Protein AF-A0A5E4QH93-F1 (afdb_monomer_lite)

Foldseek 3Di:
DDDDDDDDPPPPPPPPPPCPPCPVVVVVCVVVCVVVDDLAAEAEDDDLVVQLVVLCPPPPDPDNQDSVNSVVVVVVVVVQCDPPDHPQVVCVVVVHHYHYAYQHPDPDPVSVVSVVSVDVVVDDPDPVVVVVVVVVVVVVVVVVVVVVVVVVVVVVVVVVVVVVVVVVVVVVVVVVVVVVVVVVVVVVCVVCVVVVCCCVPPPCVPPVVVVVVVVVVCVVCVPCVVVDVPDDPVVVVVVVVVVVVVVVVVVVVDDDDDPDDPDDPPDDDDDDDDDPDDDD

pLDDT: mean 75.94, std 17.88, range [36.09, 96.75]

Structure (mmCIF, N/CA/C/O backbone):
data_AF-A0A5E4QH93-F1
#
_entry.id   AF-A0A5E4QH93-F1
#
loop_
_atom_site.group_PDB
_atom_site.id
_atom_site.type_symbol
_atom_site.label_atom_id
_atom_site.label_alt_id
_atom_site.label_comp_id
_atom_site.label_asym_id
_atom_site.label_entity_id
_atom_site.label_seq_id
_atom_site.pdbx_PDB_ins_code
_atom_site.Cartn_x
_atom_site.Cartn_y
_atom_site.Cartn_z
_atom_site.occupancy
_atom_site.B_iso_or_equiv
_atom_site.auth_seq_id
_atom_site.auth_comp_id
_atom_site.auth_asym_id
_atom_site.auth_atom_id
_atom_site.pdbx_PDB_model_num
ATOM 1 N N . MET A 1 1 ? 33.103 70.571 26.984 1.00 36.84 1 MET A N 1
ATOM 2 C CA . MET A 1 1 ? 32.913 70.573 25.517 1.00 36.84 1 MET A CA 1
ATOM 3 C C . MET A 1 1 ? 33.223 69.164 25.051 1.00 36.84 1 MET A C 1
ATOM 5 O O . MET A 1 1 ? 34.246 68.665 25.479 1.00 36.84 1 MET A O 1
ATOM 9 N N . LEU A 1 2 ? 32.442 68.453 24.255 1.00 41.06 2 LEU A N 1
ATOM 10 C CA . LEU A 1 2 ? 31.148 68.666 23.611 1.00 41.06 2 LEU A CA 1
ATOM 11 C C . LEU A 1 2 ? 30.795 67.267 23.047 1.00 41.06 2 LEU A C 1
ATOM 13 O O . LEU A 1 2 ? 31.703 66.553 22.633 1.00 41.06 2 LEU A O 1
ATOM 17 N N . PHE A 1 3 ? 29.528 66.868 23.092 1.00 40.25 3 PHE A N 1
ATOM 18 C CA . PHE A 1 3 ? 29.023 65.617 22.514 1.00 40.25 3 PHE A CA 1
ATOM 19 C C . PHE A 1 3 ? 29.131 65.600 20.977 1.00 40.25 3 PHE A C 1
ATOM 21 O O . PHE A 1 3 ? 28.941 66.650 20.369 1.00 40.25 3 PHE A O 1
ATOM 28 N N . ASP A 1 4 ? 29.318 64.413 20.388 1.00 45.72 4 ASP A N 1
ATOM 29 C CA . ASP A 1 4 ? 28.838 64.008 19.047 1.00 45.72 4 ASP A CA 1
ATOM 30 C C . ASP A 1 4 ? 28.821 62.455 19.044 1.00 45.72 4 ASP A C 1
ATOM 32 O O . ASP A 1 4 ? 29.855 61.849 19.312 1.00 45.72 4 ASP A O 1
ATOM 36 N N . LYS A 1 5 ? 27.675 61.757 19.148 1.00 45.16 5 LYS A N 1
ATOM 37 C CA . LYS A 1 5 ? 26.701 61.414 18.083 1.00 45.16 5 LYS A CA 1
ATOM 38 C C . LYS A 1 5 ? 27.406 60.639 16.956 1.00 45.16 5 LYS A C 1
ATOM 40 O O . LYS A 1 5 ? 28.355 61.153 16.393 1.00 45.16 5 LYS A O 1
ATOM 45 N N . GLY A 1 6 ? 27.057 59.430 16.551 1.00 36.09 6 GLY A N 1
ATOM 46 C CA . GLY A 1 6 ? 26.007 58.458 16.829 1.00 36.09 6 GLY A CA 1
ATOM 47 C C . GLY A 1 6 ? 26.301 57.265 15.899 1.00 36.09 6 GLY A C 1
ATOM 48 O O . GLY A 1 6 ? 27.103 57.416 14.979 1.00 36.09 6 GLY A O 1
ATOM 49 N N . ASP A 1 7 ? 25.751 56.096 16.210 1.00 38.75 7 ASP A N 1
ATOM 50 C CA . ASP A 1 7 ? 25.214 55.102 15.264 1.00 38.75 7 ASP A CA 1
ATOM 51 C C . ASP A 1 7 ? 25.093 53.767 16.005 1.00 38.75 7 ASP A C 1
ATOM 53 O O . ASP A 1 7 ? 26.026 52.971 16.126 1.00 38.75 7 ASP A O 1
ATOM 57 N N . GLU A 1 8 ? 23.904 53.600 16.576 1.00 43.38 8 GLU A N 1
ATOM 58 C CA . GLU A 1 8 ? 23.351 52.347 17.065 1.00 43.38 8 GLU A CA 1
ATOM 59 C C . GLU A 1 8 ? 23.084 51.462 15.835 1.00 43.38 8 GLU A C 1
ATOM 61 O O . GLU A 1 8 ? 22.275 51.804 14.975 1.00 43.38 8 GLU A O 1
ATOM 66 N N . GLN A 1 9 ? 23.810 50.349 15.710 1.00 42.88 9 GLN A N 1
ATOM 67 C CA . GLN A 1 9 ? 23.386 49.234 14.866 1.00 42.88 9 GLN A CA 1
ATOM 68 C C . GLN A 1 9 ? 22.472 48.357 15.716 1.00 42.88 9 GLN A C 1
ATOM 70 O O . GLN A 1 9 ? 22.947 47.484 16.442 1.00 42.88 9 GLN A O 1
ATOM 75 N N . ASP A 1 10 ? 21.170 48.624 15.630 1.00 36.22 10 ASP A N 1
ATOM 76 C CA . ASP A 1 10 ? 20.141 47.655 15.985 1.00 36.22 10 ASP A CA 1
ATOM 77 C C . ASP A 1 10 ? 20.276 46.473 15.020 1.00 36.22 10 ASP A C 1
ATOM 79 O O . ASP A 1 10 ? 19.966 46.554 13.831 1.00 36.22 10 ASP A O 1
ATOM 83 N N . SER A 1 11 ? 20.835 45.374 15.521 1.00 43.22 11 SER A N 1
ATOM 84 C CA . SER A 1 11 ? 20.671 44.071 14.899 1.00 43.22 11 SER A CA 1
ATOM 85 C C . SER A 1 11 ? 19.263 43.597 15.240 1.00 43.22 11 SER A C 1
ATOM 87 O O . SER A 1 11 ? 19.050 43.036 16.317 1.00 43.22 11 SER A O 1
ATOM 89 N N . ASP A 1 12 ? 18.320 43.867 14.341 1.00 40.41 12 ASP A N 1
ATOM 90 C CA . ASP A 1 12 ? 16.997 43.253 14.336 1.00 40.41 12 ASP A CA 1
ATOM 91 C C . ASP A 1 12 ? 17.169 41.728 14.325 1.00 40.41 12 ASP A C 1
ATOM 93 O O . ASP A 1 12 ? 17.445 41.102 13.299 1.00 40.41 12 ASP A O 1
ATOM 97 N N . VAL A 1 13 ? 17.066 41.124 15.508 1.00 41.06 13 VAL A N 1
ATOM 98 C CA . VAL A 1 13 ? 16.792 39.700 15.653 1.00 41.06 13 VAL A CA 1
ATOM 99 C C . VAL A 1 13 ? 15.298 39.564 15.398 1.00 41.06 13 VAL A C 1
ATOM 101 O O . VAL A 1 13 ? 14.483 39.659 16.314 1.00 41.06 13 VAL A O 1
ATOM 104 N N . GLU A 1 14 ? 14.935 39.397 14.130 1.00 38.88 14 GLU A N 1
ATOM 105 C CA . GLU A 1 14 ? 13.654 38.804 13.770 1.00 38.88 14 GLU A CA 1
ATOM 106 C C . GLU A 1 14 ? 13.683 37.354 14.273 1.00 38.88 14 GLU A C 1
ATOM 108 O O . GLU A 1 14 ? 14.130 36.433 13.591 1.00 38.88 14 GLU A O 1
ATOM 113 N N . GLU A 1 15 ? 13.269 37.155 15.528 1.00 42.09 15 GLU A N 1
ATOM 114 C CA . GLU A 1 15 ? 12.777 35.862 15.987 1.00 42.09 15 GLU A CA 1
ATOM 115 C C . GLU A 1 15 ? 11.512 35.572 15.169 1.00 42.09 15 GLU A C 1
ATOM 117 O O . GLU A 1 15 ? 10.397 35.932 15.551 1.00 42.09 15 GLU A O 1
ATOM 122 N N . GLU A 1 16 ? 11.693 34.946 14.003 1.00 38.44 16 GLU A N 1
ATOM 123 C CA . GLU A 1 16 ? 10.656 34.140 13.370 1.00 38.44 16 GLU A CA 1
ATOM 124 C C . GLU A 1 16 ? 10.271 33.060 14.384 1.00 38.44 16 GLU A C 1
ATOM 126 O O . GLU A 1 16 ? 10.862 31.981 14.461 1.00 38.44 16 GLU A O 1
ATOM 131 N N . ASN A 1 17 ? 9.295 33.399 15.226 1.00 36.75 17 ASN A N 1
ATOM 132 C CA . ASN A 1 17 ? 8.542 32.463 16.033 1.00 36.75 17 ASN A CA 1
ATOM 133 C C . ASN A 1 17 ? 7.798 31.566 15.042 1.00 36.75 17 ASN A C 1
ATOM 135 O O . ASN A 1 17 ? 6.676 31.852 14.621 1.00 36.75 17 ASN A O 1
ATOM 139 N N . ASN A 1 18 ? 8.500 30.529 14.593 1.00 40.88 18 ASN A N 1
ATOM 140 C CA . ASN A 1 18 ? 7.992 29.460 13.763 1.00 40.88 18 ASN A CA 1
ATOM 141 C C . ASN A 1 18 ? 7.040 28.644 14.649 1.00 40.88 18 ASN A C 1
ATOM 143 O O . ASN A 1 18 ? 7.378 27.574 15.154 1.00 40.88 18 ASN A O 1
ATOM 147 N N . GLU A 1 19 ? 5.854 29.201 14.905 1.00 46.03 19 GLU A N 1
ATOM 148 C CA . GLU A 1 19 ? 4.687 28.461 15.364 1.00 46.03 19 GLU A CA 1
ATOM 149 C C . GLU A 1 19 ? 4.274 27.546 14.207 1.00 46.03 19 GLU A C 1
ATOM 151 O O . GLU A 1 19 ? 3.298 27.789 13.498 1.00 46.03 19 GLU A O 1
ATOM 156 N N . GLU A 1 20 ? 5.073 26.497 13.982 1.00 45.34 20 GLU A N 1
ATOM 157 C CA . GLU A 1 20 ? 4.634 25.296 13.292 1.00 45.34 20 GLU A CA 1
ATOM 158 C C . GLU A 1 20 ? 3.453 24.769 14.097 1.00 45.34 20 GLU A C 1
ATOM 160 O O . GLU A 1 20 ? 3.569 24.145 15.152 1.00 45.34 20 GLU A O 1
ATOM 165 N N . GLN A 1 21 ? 2.294 25.185 13.613 1.00 45.81 21 GLN A N 1
ATOM 166 C CA . GLN A 1 21 ? 0.973 24.840 14.058 1.00 45.81 21 GLN A CA 1
ATOM 167 C C . GLN A 1 21 ? 0.932 23.330 14.327 1.00 45.81 21 GLN A C 1
ATOM 169 O O . GLN A 1 21 ? 1.015 22.519 13.407 1.00 45.81 21 GLN A O 1
ATOM 174 N N . PHE A 1 22 ? 0.822 22.971 15.610 1.00 43.12 22 PHE A N 1
ATOM 175 C CA . PHE A 1 22 ? 0.657 21.621 16.172 1.00 43.12 22 PHE A CA 1
ATOM 176 C C . PHE A 1 22 ? -0.658 20.941 15.710 1.00 43.12 22 PHE A C 1
ATOM 178 O O . PHE A 1 22 ? -1.270 20.171 16.448 1.00 43.12 22 PHE A O 1
ATOM 185 N N . ASP A 1 23 ? -1.143 21.228 14.503 1.00 53.03 23 ASP A N 1
ATOM 186 C CA . ASP A 1 23 ? -2.406 20.711 13.977 1.00 53.03 23 ASP A CA 1
ATOM 187 C C . ASP A 1 23 ? -2.356 19.187 13.777 1.00 53.03 23 ASP A C 1
ATOM 189 O O . ASP A 1 23 ? -3.354 18.508 14.024 1.00 53.03 23 ASP A O 1
ATOM 193 N N . GLU A 1 24 ? -1.193 18.624 13.419 1.00 50.06 24 GLU A N 1
ATOM 194 C CA . GLU A 1 24 ? -1.023 17.166 13.279 1.00 50.06 24 GLU A CA 1
ATOM 195 C C . GLU A 1 24 ? -1.162 16.425 14.622 1.00 50.06 24 GLU A C 1
ATOM 197 O O . GLU A 1 24 ? -1.696 15.312 14.683 1.00 50.06 24 GLU A O 1
ATOM 202 N N . ASP A 1 25 ? -0.773 17.065 15.726 1.00 53.62 25 ASP A N 1
ATOM 203 C CA . ASP A 1 25 ? -0.876 16.480 17.059 1.00 53.62 25 ASP A CA 1
ATOM 204 C C . ASP A 1 25 ? -2.296 16.579 17.623 1.00 53.62 25 ASP A C 1
ATOM 206 O O . ASP A 1 25 ? -2.743 15.659 18.311 1.00 53.62 25 ASP A O 1
ATOM 210 N N . VAL A 1 26 ? -3.065 17.624 17.297 1.00 58.56 26 VAL A N 1
ATOM 211 C CA . VAL A 1 26 ? -4.464 17.751 17.752 1.00 58.56 26 VAL A CA 1
ATOM 212 C C . VAL A 1 26 ? -5.309 16.566 17.272 1.00 58.56 26 VAL A C 1
ATOM 214 O O . VAL A 1 26 ? -6.114 16.023 18.040 1.00 58.56 26 VAL A O 1
ATOM 217 N N . GLU A 1 27 ? -5.101 16.095 16.041 1.00 60.97 27 GLU A N 1
ATOM 218 C CA . GLU A 1 27 ? -5.806 14.920 15.527 1.00 60.97 27 GLU A CA 1
ATOM 219 C C . GLU A 1 27 ? -5.386 13.634 16.246 1.00 60.97 27 GLU A C 1
ATOM 221 O O . GLU A 1 27 ? -6.253 12.833 16.624 1.00 60.97 27 GLU A O 1
ATOM 226 N N . LEU A 1 28 ? -4.088 13.445 16.504 1.00 58.25 28 LEU A N 1
ATOM 227 C CA . LEU A 1 28 ? -3.574 12.279 17.226 1.00 58.25 28 LEU A CA 1
ATOM 228 C C . LEU A 1 28 ? -4.080 12.251 18.677 1.00 58.25 28 LEU A C 1
ATOM 230 O O . LEU A 1 28 ? -4.598 11.222 19.127 1.00 58.25 28 LEU A O 1
ATOM 234 N N . TYR A 1 29 ? -4.027 13.388 19.375 1.00 59.53 29 TYR A N 1
ATOM 235 C CA . TYR A 1 29 ? -4.586 13.553 20.716 1.00 59.53 29 TYR A CA 1
ATOM 236 C C . TYR A 1 29 ? -6.094 13.306 20.715 1.00 59.53 29 TYR A C 1
ATOM 238 O O . TYR A 1 29 ? -6.578 12.551 21.556 1.00 59.53 29 TYR A O 1
ATOM 246 N N . SER A 1 30 ? -6.845 13.827 19.740 1.00 66.00 30 SER A N 1
ATOM 247 C CA . SER A 1 30 ? -8.292 13.591 19.661 1.00 66.00 30 SER A CA 1
ATOM 248 C C . SER A 1 30 ? -8.635 12.109 19.450 1.00 66.00 30 SER A C 1
ATOM 250 O O . SER A 1 30 ? -9.587 11.597 20.041 1.00 66.00 30 SER A O 1
ATOM 252 N N . ASN A 1 31 ? -7.842 11.391 18.651 1.00 69.44 31 ASN A N 1
ATOM 253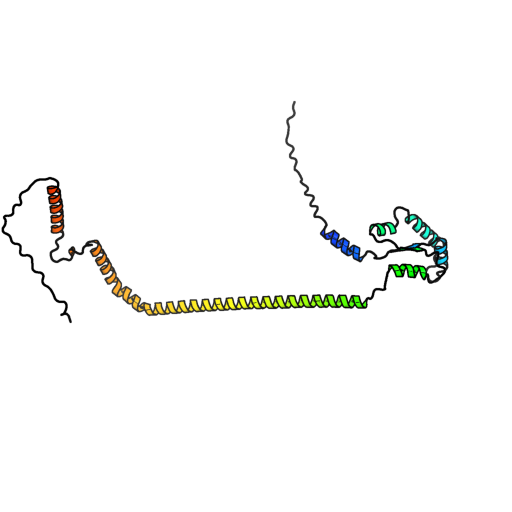 C CA . ASN A 1 31 ? -8.062 9.980 18.339 1.00 69.44 31 ASN A CA 1
ATOM 254 C C . ASN A 1 31 ? -7.669 9.056 19.498 1.00 69.44 31 ASN A C 1
ATOM 256 O O . ASN A 1 31 ? -8.312 8.024 19.709 1.00 69.44 31 ASN A O 1
ATOM 260 N N . VAL A 1 32 ? -6.634 9.415 20.258 1.00 70.62 32 VAL A N 1
ATOM 261 C CA . VAL A 1 32 ? -6.216 8.684 21.461 1.00 70.62 32 VAL A CA 1
ATOM 262 C C . VAL A 1 32 ? -7.172 8.968 22.620 1.00 70.62 32 VAL A C 1
ATOM 264 O O . VAL A 1 32 ? -7.632 8.028 23.267 1.00 70.62 32 VAL A O 1
ATOM 267 N N . LEU A 1 33 ? -7.560 10.228 22.834 1.00 70.19 33 LEU A N 1
ATOM 268 C CA . LEU A 1 33 ? -8.520 10.612 23.872 1.00 70.19 33 LEU A CA 1
ATOM 269 C C . LEU A 1 33 ? -9.885 9.956 23.641 1.00 70.19 33 LEU A C 1
ATOM 271 O O . LEU A 1 33 ? -10.434 9.388 24.578 1.00 70.19 33 LEU A O 1
ATOM 275 N N . LYS A 1 34 ? -10.381 9.890 22.397 1.00 74.19 34 LYS A N 1
ATOM 276 C CA . LYS A 1 34 ? -11.612 9.144 22.056 1.00 74.19 34 LYS A CA 1
ATOM 277 C C . LYS A 1 34 ? -11.547 7.647 22.379 1.00 74.19 34 LYS A C 1
ATOM 279 O O . LYS A 1 34 ? -12.589 7.030 22.555 1.00 74.19 34 LYS A O 1
ATOM 284 N N . LYS A 1 35 ? -10.354 7.043 22.422 1.00 78.56 35 LYS A N 1
ATOM 285 C CA . LYS A 1 35 ? -10.186 5.621 22.780 1.00 78.56 35 LYS A CA 1
ATOM 286 C C . LYS A 1 35 ? -10.123 5.385 24.288 1.00 78.56 35 LYS A C 1
ATOM 288 O O . LYS A 1 35 ? -10.383 4.267 24.720 1.00 78.56 35 LYS A O 1
ATOM 293 N N . ILE A 1 36 ? -9.717 6.392 25.061 1.00 80.56 36 ILE A N 1
ATOM 294 C CA . ILE A 1 36 ? -9.510 6.283 26.513 1.00 80.56 36 ILE A CA 1
ATOM 295 C C . ILE A 1 36 ? -10.716 6.833 27.284 1.00 80.56 36 ILE A C 1
ATOM 297 O O . ILE A 1 36 ? -11.009 6.353 28.379 1.00 80.56 36 ILE A O 1
ATOM 301 N N . LEU A 1 37 ? -11.414 7.827 26.727 1.00 84.56 37 LEU A N 1
ATOM 302 C CA . LEU A 1 37 ? -12.573 8.441 27.359 1.00 84.56 37 LEU A CA 1
ATOM 303 C C . LEU A 1 37 ? -13.719 7.432 27.511 1.00 84.56 37 LEU A C 1
ATOM 305 O O . LEU A 1 37 ? -14.023 6.692 26.573 1.00 84.56 37 LEU A O 1
ATOM 309 N N . PRO A 1 38 ? -14.365 7.392 28.687 1.00 86.12 38 PRO A N 1
ATOM 310 C CA . PRO A 1 38 ? -15.508 6.526 28.899 1.00 86.12 38 PRO A CA 1
ATOM 311 C C . PRO A 1 38 ? -16.726 7.049 28.133 1.00 86.12 38 PRO A C 1
ATOM 313 O O . PRO A 1 38 ? -17.041 8.233 28.187 1.00 86.12 38 PRO A O 1
ATOM 316 N N . ASP A 1 39 ? -17.481 6.144 27.511 1.00 83.12 39 ASP A N 1
ATOM 317 C CA . ASP A 1 39 ? -18.762 6.495 26.882 1.00 83.12 39 ASP A CA 1
ATOM 318 C C . ASP A 1 39 ? -19.839 6.864 27.920 1.00 83.12 39 ASP A C 1
ATOM 320 O O . ASP A 1 39 ? -20.796 7.581 27.624 1.00 83.12 39 ASP A O 1
ATOM 324 N N . ILE A 1 40 ? -19.735 6.315 29.138 1.00 86.25 40 ILE A N 1
ATOM 325 C CA . ILE A 1 40 ? -20.722 6.481 30.210 1.00 86.25 40 ILE A CA 1
ATOM 326 C C . ILE A 1 40 ? -20.007 6.609 31.551 1.00 86.25 40 ILE A C 1
ATOM 328 O O . ILE A 1 40 ? -19.243 5.729 31.948 1.00 86.25 40 ILE A O 1
ATOM 332 N N . VAL A 1 41 ? -20.344 7.666 32.287 1.00 89.06 41 VAL A N 1
ATOM 333 C CA . VAL A 1 41 ? -19.935 7.883 33.677 1.00 89.06 41 VAL A CA 1
ATOM 334 C C . VAL A 1 41 ? -21.153 7.689 34.575 1.00 89.06 41 VAL A C 1
ATOM 336 O O . VAL A 1 41 ? -22.238 8.185 34.273 1.00 89.06 41 VAL A O 1
ATOM 339 N N . VAL A 1 42 ? -20.998 6.944 35.670 1.00 89.56 42 VAL A N 1
ATOM 340 C CA . VAL A 1 42 ? -22.075 6.671 36.635 1.00 89.56 42 VAL A CA 1
ATOM 341 C C . VAL A 1 42 ? -21.630 7.134 38.013 1.00 89.56 42 VAL A C 1
ATOM 343 O O . VAL A 1 42 ? -20.620 6.656 38.527 1.00 89.56 42 VAL A O 1
ATOM 346 N N . SER A 1 43 ? -22.403 8.033 38.615 1.00 89.00 43 SER A N 1
ATOM 347 C CA . SER A 1 43 ? -22.212 8.499 39.987 1.00 89.00 43 SER A CA 1
ATOM 348 C C . SER A 1 43 ? -23.279 7.884 40.889 1.00 89.00 43 SER A C 1
ATOM 350 O O . SER A 1 43 ? -24.472 7.947 40.592 1.00 89.00 43 SER A O 1
ATOM 352 N N . LEU A 1 44 ? -22.856 7.244 41.977 1.00 88.56 44 LEU A N 1
ATOM 353 C CA . LEU A 1 44 ? -23.753 6.596 42.931 1.00 88.56 44 LEU A CA 1
ATOM 354 C C . LEU A 1 44 ? -23.970 7.511 44.132 1.00 88.56 44 LEU A C 1
ATOM 356 O O . LEU A 1 44 ? -23.051 7.736 44.918 1.00 88.56 44 LEU A O 1
ATOM 360 N N . GLU A 1 45 ? -25.194 8.003 44.300 1.00 87.31 45 GLU A N 1
ATOM 361 C CA . GLU A 1 45 ? -25.534 8.887 45.409 1.00 87.31 45 GLU A CA 1
ATOM 362 C C . GLU A 1 45 ? -26.022 8.076 46.615 1.00 87.31 45 GLU A C 1
ATOM 364 O O . GLU A 1 45 ? -27.005 7.328 46.548 1.00 87.31 45 GLU A O 1
ATOM 369 N N . ALA A 1 46 ? -25.324 8.222 47.740 1.00 86.50 46 ALA A N 1
ATOM 370 C CA . ALA A 1 46 ? -25.6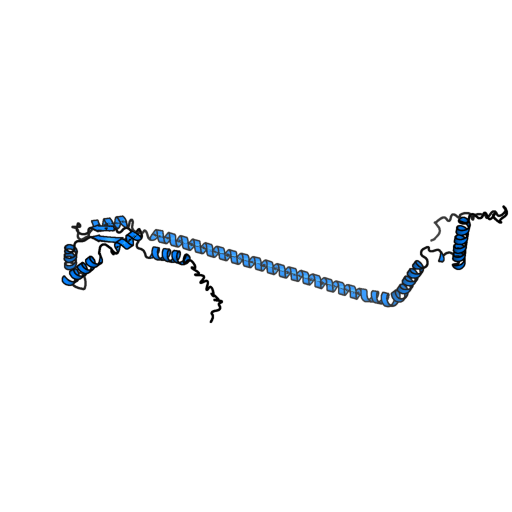44 7.558 48.995 1.00 86.50 46 ALA A CA 1
ATOM 371 C C . ALA A 1 46 ? -25.384 8.475 50.198 1.00 86.50 46 ALA A C 1
ATOM 373 O O . ALA A 1 46 ? -24.538 9.372 50.153 1.00 86.50 46 ALA A O 1
ATOM 374 N N . THR A 1 47 ? -26.113 8.223 51.288 1.00 86.62 47 THR A N 1
ATOM 375 C CA . THR A 1 47 ? -25.869 8.850 52.593 1.00 86.62 47 THR A CA 1
ATOM 376 C C . THR A 1 47 ? -24.720 8.168 53.318 1.00 86.62 47 THR A C 1
ATOM 378 O O . THR A 1 47 ? -24.550 6.956 53.202 1.00 86.62 47 THR A O 1
ATOM 381 N N . ASP A 1 48 ? -23.986 8.927 54.124 1.00 84.94 48 ASP A N 1
ATOM 382 C CA . ASP A 1 48 ? -22.812 8.424 54.843 1.00 84.94 48 ASP A CA 1
ATOM 383 C C . ASP A 1 48 ? -23.183 7.258 55.780 1.00 84.94 48 ASP A C 1
ATOM 385 O O . ASP A 1 48 ? -22.527 6.220 55.747 1.00 84.94 48 ASP A O 1
ATOM 389 N N . ASP A 1 49 ? -24.331 7.346 56.468 1.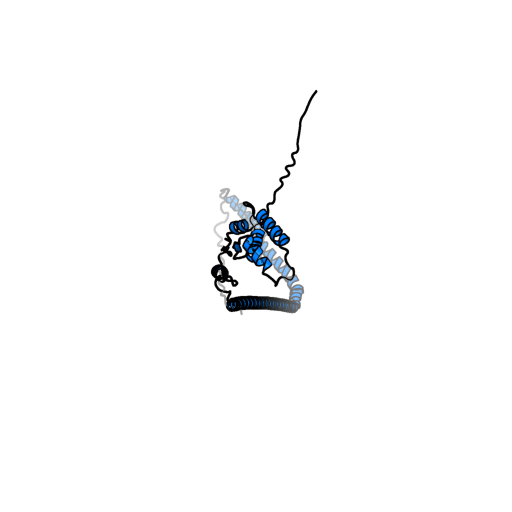00 85.06 49 ASP A N 1
ATOM 390 C CA . ASP A 1 49 ? -24.889 6.254 57.284 1.00 85.06 49 ASP A CA 1
ATOM 391 C C . ASP A 1 49 ? -25.066 4.956 56.485 1.00 85.06 49 ASP A C 1
ATOM 393 O O . ASP A 1 49 ? -24.772 3.865 56.962 1.00 85.06 49 ASP A O 1
ATOM 397 N N . PHE A 1 50 ? -25.523 5.069 55.233 1.00 84.06 50 PHE A N 1
ATOM 398 C CA . PHE A 1 50 ? -25.761 3.916 54.367 1.00 84.06 50 PHE A CA 1
ATOM 399 C C . PHE A 1 50 ? -24.444 3.261 53.942 1.00 84.06 50 PHE A C 1
ATOM 401 O O . PHE A 1 50 ? -24.357 2.034 53.855 1.00 84.06 50 PHE A O 1
ATOM 408 N N . VAL A 1 51 ? -23.415 4.070 53.682 1.00 84.69 51 VAL A N 1
ATOM 409 C CA . VAL A 1 51 ? -22.082 3.580 53.320 1.00 84.69 51 VAL A CA 1
ATOM 410 C C . VAL A 1 51 ? -21.417 2.904 54.518 1.00 84.69 51 VAL A C 1
ATOM 412 O O . VAL A 1 51 ? -20.895 1.799 54.360 1.00 84.69 51 VAL A O 1
ATOM 415 N N . CYS A 1 52 ? -21.496 3.504 55.708 1.00 83.25 52 CYS A N 1
ATOM 416 C CA . CYS A 1 52 ? -20.989 2.924 56.952 1.00 83.25 52 CYS A CA 1
ATOM 417 C C . CYS A 1 52 ? -21.686 1.599 57.289 1.00 83.25 52 CYS A C 1
ATOM 419 O O . CYS A 1 52 ? -21.013 0.580 57.456 1.00 83.25 52 CYS A O 1
ATOM 421 N N . ASP A 1 53 ? -23.021 1.566 57.282 1.00 83.31 53 ASP A N 1
ATOM 422 C CA . ASP A 1 53 ? -23.799 0.347 57.531 1.00 83.31 53 ASP A CA 1
ATOM 423 C C . ASP A 1 53 ? -23.454 -0.772 56.543 1.00 83.31 53 ASP A C 1
ATOM 425 O O . ASP A 1 53 ? -23.362 -1.945 56.919 1.00 83.31 53 ASP A O 1
ATOM 429 N N . LYS A 1 54 ? -23.272 -0.428 55.263 1.00 80.56 54 LYS A N 1
ATOM 430 C CA . LYS A 1 54 ? -22.927 -1.401 54.224 1.00 80.56 54 LYS A CA 1
ATOM 431 C C . LYS A 1 54 ? -21.498 -1.917 54.384 1.00 80.56 54 LYS A C 1
ATOM 433 O O . LYS A 1 54 ? -21.297 -3.124 54.273 1.00 80.56 54 LYS A O 1
ATOM 438 N N . ALA A 1 55 ? -20.538 -1.040 54.675 1.00 80.38 55 ALA A N 1
ATOM 439 C CA . ALA A 1 55 ? -19.142 -1.412 54.901 1.00 80.38 55 ALA A CA 1
ATOM 440 C C . ALA A 1 55 ? -18.989 -2.358 56.103 1.00 80.38 55 ALA A C 1
ATOM 442 O O . ALA A 1 55 ? -18.210 -3.304 56.041 1.00 80.38 55 ALA A O 1
ATOM 443 N N . MET A 1 56 ? -19.790 -2.159 57.155 1.00 77.56 56 MET A N 1
ATOM 444 C CA . MET A 1 56 ? -19.792 -3.016 58.347 1.00 77.56 56 MET A CA 1
ATOM 445 C C . MET A 1 56 ? -20.409 -4.397 58.125 1.00 77.56 56 MET A C 1
ATOM 447 O O . MET A 1 56 ? -20.026 -5.366 58.781 1.00 77.56 56 MET A O 1
ATOM 451 N N . ARG A 1 57 ? -21.387 -4.505 57.220 1.00 76.50 57 ARG A N 1
ATOM 452 C CA . ARG A 1 57 ? -22.077 -5.770 56.914 1.00 76.50 57 ARG A CA 1
ATOM 453 C C . ARG A 1 57 ? -21.320 -6.636 55.906 1.00 76.50 57 ARG A C 1
ATOM 455 O O . ARG A 1 57 ? -21.644 -7.817 55.769 1.00 76.50 57 ARG A O 1
ATOM 462 N N . ASP A 1 58 ? -20.351 -6.073 55.188 1.00 70.69 58 ASP A N 1
ATOM 463 C CA . ASP A 1 58 ? -19.610 -6.785 54.152 1.00 70.69 58 ASP A CA 1
ATOM 464 C C . ASP A 1 58 ? -18.474 -7.631 54.750 1.00 70.69 58 ASP A C 1
ATOM 466 O O . ASP A 1 58 ? -17.341 -7.192 54.927 1.00 70.69 58 ASP A O 1
ATOM 470 N N . GLN A 1 59 ? -18.799 -8.883 55.072 1.00 59.47 59 GLN A N 1
ATOM 471 C CA . GLN A 1 59 ? -17.869 -9.879 55.616 1.00 59.47 59 GLN A CA 1
ATOM 472 C C . GLN A 1 59 ? -16.877 -10.453 54.583 1.00 59.47 59 GLN A C 1
ATOM 474 O O . GLN A 1 59 ? -16.044 -11.279 54.950 1.00 59.47 59 GLN A O 1
ATOM 479 N N . ASN A 1 60 ? -16.974 -10.055 53.308 1.00 61.88 60 ASN A N 1
ATOM 480 C CA . ASN A 1 60 ? -16.187 -10.626 52.209 1.00 61.88 60 ASN A CA 1
ATOM 481 C C . ASN A 1 60 ? -14.903 -9.845 51.881 1.00 61.88 60 ASN A C 1
ATOM 483 O O . ASN A 1 60 ? -14.151 -10.273 51.009 1.00 61.88 60 ASN A O 1
ATOM 487 N N . ASN A 1 61 ? -14.642 -8.709 52.535 1.00 59.69 61 ASN A N 1
ATOM 488 C CA . ASN A 1 61 ? -13.387 -7.981 52.352 1.00 59.69 61 ASN A CA 1
ATOM 489 C C . ASN A 1 61 ? -12.314 -8.561 53.284 1.00 59.69 61 ASN A C 1
ATOM 491 O O . ASN A 1 61 ? -12.471 -8.543 54.503 1.00 59.69 61 ASN A O 1
ATOM 495 N N . ASP A 1 62 ? -11.200 -9.033 52.713 1.00 56.09 62 ASP A N 1
ATOM 496 C CA . ASP A 1 62 ? -10.064 -9.646 53.434 1.00 56.09 62 ASP A CA 1
ATOM 497 C C . ASP A 1 62 ? -9.441 -8.735 54.512 1.00 56.09 62 ASP A C 1
ATOM 499 O O . ASP A 1 62 ? -8.698 -9.184 55.384 1.00 56.09 62 ASP A O 1
ATOM 503 N N . SER A 1 63 ? -9.755 -7.440 54.478 1.00 61.69 63 SER A N 1
ATOM 504 C CA . SER A 1 63 ? -9.431 -6.468 55.518 1.00 61.69 63 SER A CA 1
ATOM 505 C C . SER A 1 63 ? -10.724 -6.006 56.178 1.00 61.69 63 SER A C 1
ATOM 507 O O . SER A 1 63 ? -11.512 -5.302 55.548 1.00 61.69 63 SER A O 1
ATOM 509 N N . ARG A 1 64 ? -10.943 -6.364 57.449 1.00 60.88 64 ARG A N 1
ATOM 510 C CA . ARG A 1 64 ? -11.973 -5.708 58.266 1.00 60.88 64 ARG A CA 1
ATOM 511 C C . ARG A 1 64 ? -11.681 -4.209 58.258 1.00 60.88 64 ARG A C 1
ATOM 513 O O . ARG A 1 64 ? -10.657 -3.778 58.778 1.00 60.88 64 ARG A O 1
ATOM 520 N N . LEU A 1 65 ? -12.529 -3.441 57.588 1.00 66.25 65 LEU A N 1
ATOM 521 C CA . LEU A 1 65 ? -12.432 -1.991 57.576 1.00 66.25 65 LEU A CA 1
ATOM 522 C C . LEU A 1 65 ? -12.960 -1.488 58.919 1.00 66.25 65 LEU A C 1
ATOM 524 O O . LEU A 1 65 ? -14.142 -1.650 59.210 1.00 66.25 65 LEU A O 1
ATOM 528 N N . ASP A 1 66 ? -12.086 -0.899 59.731 1.00 77.00 66 ASP A N 1
ATOM 529 C CA . ASP A 1 66 ? -12.506 -0.233 60.962 1.00 77.00 66 ASP A CA 1
ATOM 530 C C . ASP A 1 66 ? -13.376 0.991 60.640 1.00 77.00 66 ASP A C 1
ATOM 532 O O . ASP A 1 66 ? -13.161 1.693 59.644 1.00 77.00 66 ASP A O 1
ATOM 536 N N . GLU A 1 67 ? -14.347 1.271 61.510 1.00 78.25 67 GLU A N 1
ATOM 537 C CA . GLU A 1 67 ? -15.320 2.364 61.352 1.00 78.25 67 GLU A CA 1
ATOM 538 C C . GLU A 1 67 ? -14.641 3.717 61.164 1.00 78.25 67 GLU A C 1
ATOM 540 O O . GLU A 1 67 ? -14.996 4.496 60.280 1.00 78.25 67 GLU A O 1
ATOM 545 N N . GLU A 1 68 ? -13.594 3.950 61.952 1.00 82.06 68 GLU A N 1
ATOM 546 C CA . GLU A 1 68 ? -12.792 5.167 61.924 1.00 82.06 68 GLU A CA 1
ATOM 547 C C . GLU A 1 68 ? -12.131 5.384 60.554 1.00 82.06 68 GLU A C 1
ATOM 549 O O . GLU A 1 68 ? -12.059 6.511 60.061 1.00 82.06 68 GLU A O 1
ATOM 554 N N . VAL A 1 69 ? -11.713 4.304 59.886 1.00 84.44 69 VAL A N 1
ATOM 555 C CA . VAL A 1 69 ? -11.083 4.369 58.560 1.00 84.44 69 VAL A CA 1
ATOM 556 C C . VAL A 1 69 ? -12.113 4.702 57.480 1.00 84.44 69 VAL A C 1
ATOM 558 O O . VAL A 1 69 ? -11.818 5.487 56.575 1.00 84.44 69 VAL A O 1
ATOM 561 N N . VAL A 1 70 ? -13.319 4.133 57.565 1.00 84.88 70 VAL A N 1
ATOM 562 C CA . VAL A 1 70 ? -14.413 4.418 56.620 1.00 84.88 70 VAL A CA 1
ATOM 563 C C . VAL A 1 70 ? -14.871 5.870 56.752 1.00 84.88 70 VAL A C 1
ATOM 565 O O . VAL A 1 70 ? -14.951 6.578 55.747 1.00 84.88 70 VAL A O 1
ATOM 568 N N . LEU A 1 71 ? -15.082 6.343 57.982 1.00 85.38 71 LEU A N 1
ATOM 569 C CA . LEU A 1 71 ? -15.481 7.724 58.265 1.00 85.38 71 LEU A CA 1
ATOM 570 C C . LEU A 1 71 ? -14.415 8.734 57.828 1.00 85.38 71 LEU A C 1
ATOM 572 O O . LEU A 1 71 ? -14.744 9.754 57.222 1.00 85.38 71 LEU A O 1
ATOM 576 N N . LYS A 1 72 ? -13.132 8.435 58.068 1.00 87.69 72 LYS A N 1
ATOM 577 C CA . LYS A 1 72 ? -12.027 9.285 57.612 1.00 87.69 72 LYS A CA 1
ATOM 578 C C . LYS A 1 72 ? -12.024 9.439 56.088 1.00 87.69 72 LYS A C 1
ATOM 580 O O . LYS A 1 72 ? -11.951 10.563 55.598 1.00 87.69 72 LYS A O 1
ATOM 585 N N . ARG A 1 73 ? -12.158 8.336 55.343 1.00 86.31 73 ARG A N 1
ATOM 586 C CA . ARG A 1 73 ? -12.201 8.360 53.868 1.00 86.31 73 ARG A CA 1
ATOM 587 C C . ARG A 1 73 ? -13.435 9.069 53.322 1.00 86.31 73 ARG A C 1
ATOM 589 O O . ARG A 1 73 ? -13.331 9.771 52.321 1.00 86.31 73 ARG A O 1
ATOM 596 N N . LEU A 1 74 ? -14.591 8.908 53.967 1.00 86.69 74 LEU A N 1
ATOM 597 C CA . LEU A 1 74 ? -15.802 9.646 53.602 1.00 86.69 74 LEU A CA 1
ATOM 598 C C . LEU A 1 74 ? -15.599 11.151 53.773 1.00 86.69 74 LEU A C 1
ATOM 600 O O . LEU A 1 74 ? -15.930 11.919 52.873 1.00 86.69 74 LEU A O 1
ATOM 604 N N . ASN A 1 75 ? -14.993 11.573 54.882 1.00 86.25 75 ASN A N 1
ATOM 605 C CA . ASN A 1 75 ? -14.700 12.982 55.114 1.00 86.25 75 ASN A CA 1
ATOM 606 C C . ASN A 1 75 ? -13.698 13.543 54.089 1.00 86.25 75 ASN A C 1
ATOM 608 O O . ASN A 1 75 ? -13.908 14.630 53.556 1.00 86.25 75 ASN A O 1
ATOM 612 N N . GLU A 1 76 ? -12.644 12.790 53.762 1.00 87.06 76 GLU A N 1
ATOM 613 C CA . GLU A 1 76 ? -11.699 13.141 52.690 1.00 87.06 76 GLU A CA 1
ATOM 614 C C . GLU A 1 76 ? -12.412 13.278 51.335 1.00 87.06 76 GLU A C 1
ATOM 616 O O . GLU A 1 76 ? -12.208 14.267 50.632 1.00 87.06 76 GLU A O 1
ATOM 621 N N . PHE A 1 77 ? -13.307 12.344 50.995 1.00 85.50 77 PHE A N 1
ATOM 622 C CA . PHE A 1 77 ? -14.105 12.403 49.770 1.00 85.50 77 PHE A CA 1
ATOM 623 C C . PHE A 1 77 ? -14.990 13.657 49.720 1.00 85.50 77 PHE A C 1
ATOM 625 O O . PHE A 1 77 ? -14.938 14.389 48.739 1.00 85.50 77 PHE A O 1
ATOM 632 N N . ARG A 1 78 ? -15.740 13.961 50.788 1.00 83.94 78 ARG A N 1
ATOM 633 C CA . ARG A 1 78 ? -16.617 15.150 50.853 1.00 83.94 78 ARG A CA 1
ATOM 634 C C . ARG A 1 78 ? -15.847 16.470 50.851 1.00 83.94 78 ARG A C 1
ATOM 636 O O . ARG A 1 78 ? -16.350 17.464 50.341 1.00 83.94 78 ARG A O 1
ATOM 643 N N . THR A 1 79 ? -14.648 16.483 51.430 1.00 83.31 79 THR A N 1
ATOM 644 C CA . THR A 1 79 ? -13.778 17.669 51.440 1.00 83.31 79 THR A CA 1
ATOM 645 C C . THR A 1 79 ? -13.210 17.941 50.048 1.00 83.31 79 THR A C 1
ATOM 647 O O . THR A 1 79 ? -13.095 19.099 49.650 1.00 83.31 79 THR A O 1
ATOM 650 N N . ASN A 1 80 ? -12.884 16.879 49.305 1.00 76.44 80 ASN A N 1
ATOM 651 C CA . ASN A 1 80 ? -12.331 16.975 47.957 1.00 76.44 80 ASN A CA 1
ATOM 652 C C . ASN A 1 80 ? -13.408 17.201 46.884 1.00 76.44 80 ASN A C 1
ATOM 654 O O . ASN A 1 80 ? -13.124 17.851 45.887 1.00 76.44 80 ASN A O 1
ATOM 658 N N . ASP A 1 81 ? -14.640 16.734 47.098 1.00 71.75 81 ASP A N 1
ATOM 659 C CA . ASP A 1 81 ? -15.802 16.942 46.213 1.00 71.75 81 ASP A CA 1
ATOM 660 C C . ASP A 1 81 ? -16.446 18.337 46.400 1.00 71.75 81 ASP A C 1
ATOM 662 O O . ASP A 1 81 ? -17.665 18.515 46.370 1.00 71.75 81 ASP A O 1
ATOM 666 N N . GLY A 1 82 ? -15.618 19.353 46.663 1.00 64.38 82 GLY A N 1
ATOM 667 C CA . GLY A 1 82 ? -16.053 20.739 46.818 1.00 64.38 82 GLY A CA 1
ATOM 668 C C . GLY A 1 82 ? -16.639 21.317 45.523 1.00 64.38 82 GLY A C 1
ATOM 669 O O . GLY A 1 82 ? -16.331 20.862 44.425 1.00 64.38 82 GLY A O 1
ATOM 670 N N . ARG A 1 83 ? -17.457 22.372 45.664 1.00 56.88 83 ARG A N 1
ATOM 671 C CA . ARG A 1 83 ? -18.269 22.999 44.596 1.00 56.88 83 ARG A CA 1
ATOM 672 C C . ARG A 1 83 ? -17.539 23.343 43.287 1.00 56.88 83 ARG A C 1
ATOM 674 O O . ARG A 1 83 ? -18.217 23.449 42.274 1.00 56.88 83 ARG A O 1
ATOM 681 N N . ASP A 1 84 ? -16.215 23.488 43.309 1.00 59.44 84 ASP A N 1
ATOM 682 C CA . ASP A 1 84 ? -15.434 23.994 42.176 1.00 59.44 84 ASP A CA 1
ATOM 683 C C . ASP A 1 84 ? -14.501 22.943 41.531 1.00 59.44 84 ASP A C 1
ATOM 685 O O . ASP A 1 84 ? -13.960 23.199 40.460 1.00 59.44 84 ASP A O 1
ATOM 689 N N . VAL A 1 85 ? -14.299 21.760 42.138 1.00 64.50 85 VAL A N 1
ATOM 690 C CA . VAL A 1 85 ? -13.395 20.709 41.608 1.00 64.50 85 VAL A CA 1
ATOM 691 C C . VAL A 1 85 ? -13.988 19.315 41.841 1.00 64.50 85 VAL A C 1
ATOM 693 O O . VAL A 1 85 ? -13.391 18.461 42.492 1.00 64.50 85 VAL A O 1
ATOM 696 N N . SER A 1 86 ? -15.188 19.064 41.313 1.00 74.69 86 SER A N 1
ATOM 697 C CA . SER A 1 86 ? -15.708 17.694 41.253 1.00 74.69 86 SER A CA 1
ATOM 698 C C . SER A 1 86 ? -15.204 17.012 39.976 1.00 74.69 86 SER A C 1
ATOM 700 O O . SER A 1 86 ? -15.321 17.601 38.897 1.00 74.69 86 SER A O 1
ATOM 702 N N . PRO A 1 87 ? -14.706 15.761 40.035 1.00 80.00 87 PRO A N 1
ATOM 703 C CA . PRO A 1 87 ? -14.366 14.979 38.843 1.00 80.00 87 PRO A CA 1
ATOM 704 C C . PRO A 1 87 ? -15.511 14.881 37.826 1.00 80.00 87 PRO A C 1
ATOM 706 O O . PRO A 1 87 ? -15.265 14.642 36.651 1.00 80.00 87 PRO A O 1
ATOM 709 N N . LEU A 1 88 ? -16.759 15.077 38.266 1.00 82.56 88 LEU A N 1
ATOM 710 C CA . LEU A 1 88 ? -17.941 15.102 37.406 1.00 82.56 88 LEU A CA 1
ATOM 711 C C . LEU A 1 88 ? -17.966 16.316 36.467 1.00 82.56 88 LEU A C 1
ATOM 713 O O . LEU A 1 88 ? -18.336 16.160 35.308 1.00 82.56 88 LEU A O 1
ATOM 717 N N . ASN A 1 89 ? -17.495 17.480 36.929 1.00 84.25 89 ASN A N 1
ATOM 718 C CA . ASN A 1 89 ? -17.463 18.706 36.127 1.00 84.25 89 ASN A CA 1
ATOM 719 C C . ASN A 1 89 ? -16.536 18.564 34.907 1.00 84.25 89 ASN A C 1
ATOM 721 O O . ASN A 1 89 ? -16.858 19.037 33.825 1.00 84.25 89 ASN A O 1
ATOM 725 N N . PHE A 1 90 ? -15.429 17.827 35.053 1.00 85.31 90 PHE A N 1
ATOM 726 C CA . PHE A 1 90 ? -14.535 17.500 33.937 1.00 85.31 90 PHE A CA 1
ATOM 727 C C . PHE A 1 90 ? -15.241 16.695 32.835 1.00 85.31 90 PHE A C 1
ATOM 729 O O . PHE A 1 90 ? -14.983 16.899 31.654 1.00 85.31 90 PHE A O 1
ATOM 736 N N . PHE A 1 91 ? -16.134 15.772 33.201 1.00 87.12 91 PHE A N 1
ATOM 737 C CA . PHE A 1 91 ? -16.873 14.987 32.213 1.00 87.12 91 PHE A CA 1
ATOM 738 C C . PHE A 1 91 ? -17.987 15.801 31.552 1.00 87.12 91 PHE A C 1
ATOM 740 O O . PHE A 1 91 ? -18.192 15.648 30.350 1.00 87.12 91 PHE A O 1
ATOM 747 N N . ASP A 1 92 ? -18.637 16.703 32.290 1.00 84.88 92 ASP A N 1
ATOM 748 C CA . ASP A 1 92 ? -19.615 17.637 31.723 1.00 84.88 92 ASP A CA 1
ATOM 749 C C . ASP A 1 92 ? -18.971 18.596 30.703 1.00 84.88 92 ASP A C 1
ATOM 751 O O . ASP A 1 92 ? -19.538 18.812 29.634 1.00 84.88 92 ASP A O 1
ATOM 755 N N . GLU A 1 93 ? -17.757 19.099 30.965 1.00 85.56 93 GLU A N 1
ATOM 756 C CA . GLU A 1 93 ? -16.972 19.903 30.005 1.00 85.56 93 GLU A CA 1
ATOM 757 C C . GLU A 1 93 ? -16.621 19.136 28.717 1.00 85.56 93 GLU A C 1
ATOM 759 O O . GLU A 1 93 ? -16.436 19.739 27.660 1.00 85.56 93 GLU A O 1
ATOM 764 N N . LEU A 1 94 ? -16.554 17.804 28.793 1.00 83.56 94 LEU A N 1
ATOM 765 C CA . LEU A 1 94 ? -16.326 16.904 27.660 1.00 83.56 94 LEU A CA 1
ATOM 766 C C . LEU A 1 94 ? -17.630 16.401 27.011 1.00 83.56 94 LEU A C 1
ATOM 768 O O . LEU A 1 94 ? -17.591 15.440 26.240 1.00 83.56 94 LEU A O 1
ATOM 772 N N . ASP A 1 95 ? -18.779 17.005 27.334 1.00 84.69 95 ASP A N 1
ATOM 773 C CA . ASP A 1 95 ? -20.132 16.595 26.919 1.00 84.69 95 ASP A CA 1
ATOM 774 C C . ASP A 1 95 ? -20.563 15.184 27.400 1.00 84.69 95 ASP A C 1
ATOM 776 O O . ASP A 1 95 ? -21.614 14.654 27.005 1.00 84.69 95 ASP A O 1
ATOM 780 N N . ILE A 1 96 ? -19.807 14.564 28.310 1.00 86.75 96 ILE A N 1
ATOM 781 C CA . ILE A 1 96 ? -20.098 13.251 28.899 1.00 86.75 96 ILE A CA 1
ATOM 782 C C . ILE A 1 96 ? -20.889 13.449 30.195 1.00 86.75 96 ILE A C 1
ATOM 784 O O . ILE A 1 96 ? -20.342 13.486 31.289 1.00 86.75 96 ILE A O 1
ATOM 788 N N . HIS A 1 97 ? -22.212 13.506 30.068 1.00 87.06 97 HIS A N 1
ATOM 789 C CA . HIS A 1 97 ? -23.115 13.763 31.190 1.00 87.06 97 HIS A CA 1
ATOM 790 C C . HIS A 1 97 ? -23.174 12.566 32.167 1.00 87.06 97 HIS A C 1
ATOM 792 O O . HIS A 1 97 ? -23.670 11.493 31.773 1.00 87.06 97 HIS A O 1
ATOM 798 N N . PRO A 1 98 ? -22.731 12.713 33.434 1.00 87.81 98 PRO A N 1
ATOM 799 C CA . PRO A 1 98 ? -22.762 11.642 34.422 1.00 87.81 98 PRO A CA 1
ATOM 800 C C . PRO A 1 98 ? -24.187 11.211 34.784 1.00 87.81 98 PRO A C 1
ATOM 802 O O . PRO A 1 98 ? -25.077 12.026 35.027 1.00 87.81 98 PRO A O 1
ATOM 805 N N . LEU A 1 99 ? -24.412 9.901 34.882 1.00 88.62 99 LEU A N 1
ATOM 806 C CA . LEU A 1 99 ? -25.668 9.340 35.372 1.00 88.62 99 LEU A CA 1
ATOM 807 C C . LEU A 1 99 ? -25.642 9.266 36.901 1.00 88.62 99 LEU A C 1
ATOM 809 O O . LEU A 1 99 ? -24.975 8.397 37.462 1.00 88.62 99 LEU A O 1
ATOM 813 N N . ILE A 1 100 ? -26.398 10.140 37.564 1.00 88.25 100 ILE A N 1
ATOM 814 C CA . ILE A 1 100 ? -26.565 10.119 39.021 1.00 88.25 100 ILE A CA 1
ATOM 815 C C . ILE A 1 100 ? -27.646 9.099 39.383 1.00 88.25 100 ILE A C 1
ATOM 817 O O . ILE A 1 100 ? -28.798 9.218 38.960 1.00 88.25 100 ILE A O 1
ATOM 821 N N . VAL A 1 101 ? -27.274 8.079 40.154 1.00 88.62 101 VAL A N 1
ATOM 822 C CA . VAL A 1 101 ? -28.177 7.010 40.583 1.00 88.62 101 VAL A CA 1
ATOM 823 C C . VAL A 1 101 ? -28.305 7.034 42.106 1.00 88.62 101 VAL A C 1
ATOM 825 O O . VAL A 1 101 ? -27.338 6.690 42.791 1.00 88.62 101 VAL A O 1
ATOM 828 N N . PRO A 1 102 ? -29.483 7.380 42.657 1.00 85.62 102 PRO A N 1
ATOM 829 C CA . PRO A 1 102 ? -29.713 7.302 44.090 1.00 85.62 102 PRO A CA 1
ATOM 830 C C . PRO A 1 102 ? -29.741 5.838 44.524 1.00 85.62 102 PRO A C 1
ATOM 832 O O . PRO A 1 102 ? -30.501 5.011 44.012 1.00 85.62 102 PRO A O 1
ATOM 835 N N . VAL A 1 103 ? -28.873 5.499 45.471 1.00 82.25 103 VAL A N 1
ATOM 836 C CA . VAL A 1 103 ? -28.729 4.134 45.988 1.00 82.25 103 VAL A CA 1
ATOM 837 C C . VAL A 1 103 ? -29.547 3.935 47.264 1.00 82.25 103 VAL A C 1
ATOM 839 O O . VAL A 1 103 ? -29.978 2.814 47.538 1.00 82.25 103 VAL A O 1
ATOM 842 N N . LYS A 1 104 ? -29.826 5.023 47.994 1.00 73.38 104 LYS A N 1
ATOM 843 C CA . LYS A 1 104 ? -30.549 5.033 49.277 1.00 73.38 104 LYS A CA 1
ATOM 844 C C . LYS A 1 104 ? -31.962 4.447 49.195 1.00 73.38 104 LYS A C 1
ATOM 846 O O . LYS A 1 104 ? -32.410 3.810 50.142 1.00 73.38 104 LYS A O 1
ATOM 851 N N . ASP A 1 105 ? -32.639 4.632 48.065 1.00 67.31 105 ASP A N 1
ATOM 852 C CA . ASP A 1 105 ? -34.044 4.242 47.902 1.00 67.31 105 ASP A CA 1
ATOM 853 C C . ASP A 1 105 ? -34.227 2.745 47.596 1.00 67.31 105 ASP A C 1
ATOM 855 O O . ASP A 1 105 ? -35.352 2.243 47.554 1.00 67.31 105 ASP A O 1
ATOM 859 N N . ASN A 1 106 ? -33.134 2.000 47.395 1.00 62.88 106 ASN A N 1
ATOM 860 C CA . ASN A 1 106 ? -33.212 0.572 47.108 1.00 62.88 106 ASN A CA 1
ATOM 861 C C . ASN A 1 106 ? -33.327 -0.244 48.394 1.00 62.88 106 ASN A C 1
ATOM 863 O O . ASN A 1 106 ? -32.365 -0.414 49.141 1.00 62.88 106 ASN A O 1
ATOM 867 N N . THR A 1 107 ? -34.500 -0.832 48.595 1.00 61.47 107 THR A N 1
ATOM 868 C CA . THR A 1 107 ? -34.768 -1.803 49.663 1.00 61.47 107 THR A CA 1
ATOM 869 C C . THR A 1 107 ? -34.198 -3.197 49.364 1.00 61.47 107 THR A C 1
ATOM 871 O O . THR A 1 107 ? -34.001 -3.993 50.281 1.00 61.47 107 THR A O 1
ATOM 874 N N . ASP A 1 108 ? -33.896 -3.493 48.095 1.00 69.25 108 ASP A N 1
ATOM 875 C CA . ASP A 1 108 ? -33.374 -4.783 47.640 1.00 69.25 108 ASP A CA 1
ATOM 876 C C . ASP A 1 108 ? -31.840 -4.858 47.718 1.00 69.25 108 ASP A C 1
ATOM 878 O O . ASP A 1 108 ? -31.137 -4.057 47.099 1.00 69.25 108 ASP A O 1
ATOM 882 N N . TYR A 1 109 ? -31.309 -5.923 48.336 1.00 66.19 109 TYR A N 1
ATOM 883 C CA . TYR A 1 109 ? -29.864 -6.225 48.359 1.00 66.19 109 TYR A CA 1
ATOM 884 C C . TYR A 1 109 ? -29.253 -6.325 46.950 1.00 66.19 109 TYR A C 1
ATOM 886 O O . TYR A 1 109 ? -28.111 -5.938 46.724 1.00 66.19 109 TYR A O 1
ATOM 894 N N . SER A 1 110 ? -30.038 -6.799 45.976 1.00 69.44 110 SER A N 1
ATOM 895 C CA . SER A 1 110 ? -29.619 -6.909 44.573 1.00 69.44 110 SER A CA 1
ATOM 896 C C . SER A 1 110 ? -29.626 -5.586 43.793 1.00 69.44 110 SER A C 1
ATOM 898 O O . SER A 1 110 ? -29.273 -5.606 42.618 1.00 69.44 110 SER A O 1
ATOM 900 N N . MET A 1 111 ? -30.071 -4.469 44.393 1.00 78.69 111 MET A N 1
ATOM 901 C CA . MET A 1 111 ? -30.114 -3.126 43.781 1.00 78.69 111 MET A CA 1
ATOM 902 C C . MET A 1 111 ? -30.630 -3.110 42.334 1.00 78.69 111 MET A C 1
ATOM 904 O O . MET A 1 111 ? -30.087 -2.439 41.454 1.00 78.69 111 MET A O 1
ATOM 908 N N . LYS A 1 112 ? -31.693 -3.881 42.072 1.00 83.31 112 LYS A N 1
ATOM 909 C CA . LYS A 1 112 ? -32.202 -4.117 40.713 1.00 83.31 112 LYS A CA 1
ATOM 910 C C . LYS A 1 112 ? -32.629 -2.831 40.015 1.00 83.31 112 LYS A C 1
ATOM 912 O O . LYS A 1 112 ? -32.424 -2.726 38.812 1.00 83.31 112 LYS A O 1
ATOM 917 N N . ALA A 1 113 ? -33.202 -1.868 40.741 1.00 84.88 113 ALA A N 1
ATOM 918 C CA . ALA A 1 113 ? -33.663 -0.615 40.149 1.00 84.88 113 ALA A CA 1
ATOM 919 C C . ALA A 1 113 ? -32.487 0.267 39.702 1.00 84.88 113 ALA A C 1
ATOM 921 O O . ALA A 1 113 ? -32.457 0.691 38.547 1.00 84.88 113 ALA A O 1
ATOM 922 N N . SER A 1 114 ? -31.471 0.449 40.554 1.00 85.00 114 SER A N 1
ATOM 923 C CA . SER A 1 114 ? -30.224 1.124 40.165 1.00 85.00 114 SER A CA 1
ATOM 924 C C . SER A 1 114 ? -29.535 0.425 38.998 1.00 85.00 114 SER A C 1
ATOM 926 O O . SER A 1 114 ? -29.141 1.079 38.036 1.00 85.00 114 SER A O 1
ATOM 928 N N . TYR A 1 115 ? -29.449 -0.908 39.027 1.00 86.31 115 TYR A N 1
ATOM 929 C CA . TYR A 1 115 ? -28.846 -1.668 37.934 1.00 86.31 115 TYR A CA 1
ATOM 930 C C . TYR A 1 115 ? -29.624 -1.509 36.621 1.00 86.31 115 TYR A C 1
ATOM 932 O O . TYR A 1 115 ? -29.022 -1.335 35.565 1.00 86.31 115 TYR A O 1
ATOM 940 N N . ALA A 1 116 ? -30.958 -1.515 36.673 1.00 86.62 116 ALA A N 1
ATOM 941 C CA . ALA A 1 116 ? -31.802 -1.302 35.503 1.00 86.62 116 ALA A CA 1
ATOM 942 C C . ALA A 1 116 ? -31.643 0.110 34.918 1.00 86.62 116 ALA A C 1
ATOM 944 O O . ALA A 1 116 ? -31.600 0.249 33.697 1.00 86.62 116 ALA A O 1
ATOM 945 N N . ALA A 1 117 ? -31.508 1.141 35.760 1.00 86.00 117 ALA A N 1
ATOM 946 C CA . ALA A 1 117 ? -31.258 2.512 35.315 1.00 86.00 117 ALA A CA 1
ATOM 947 C C . ALA A 1 117 ? -29.923 2.630 34.559 1.00 86.00 117 ALA A C 1
ATOM 949 O O . ALA A 1 117 ? -29.874 3.193 33.463 1.00 86.00 117 ALA A O 1
ATOM 950 N N . VAL A 1 118 ? -28.860 2.022 35.095 1.00 87.56 118 VAL A N 1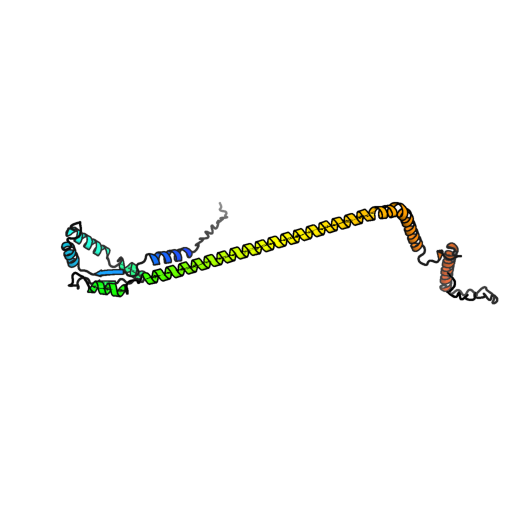
ATOM 951 C CA . VAL A 1 118 ? -27.548 1.994 34.430 1.00 87.56 118 VAL A CA 1
ATOM 952 C C . VAL A 1 118 ? -27.601 1.153 33.152 1.00 87.56 118 VAL A C 1
ATOM 954 O O . VAL A 1 118 ? -27.117 1.588 32.110 1.00 87.56 118 VAL A O 1
ATOM 957 N N . ALA A 1 119 ? -28.246 -0.016 33.181 1.00 86.62 119 ALA A N 1
ATOM 958 C CA . ALA A 1 119 ? -28.401 -0.879 32.010 1.00 86.62 119 ALA A CA 1
ATOM 959 C C . ALA A 1 119 ? -29.187 -0.200 30.876 1.00 86.62 119 ALA A C 1
ATOM 961 O O . ALA A 1 119 ? -28.852 -0.375 29.706 1.00 86.62 119 ALA A O 1
ATOM 962 N N . LEU A 1 120 ? -30.196 0.611 31.203 1.00 87.69 120 LEU A N 1
ATOM 963 C CA . LEU A 1 120 ? -30.942 1.384 30.211 1.00 87.69 120 LEU A CA 1
ATOM 964 C C . LEU A 1 120 ? -30.046 2.416 29.510 1.00 87.69 120 LEU A C 1
ATOM 966 O O . LEU A 1 120 ? -30.162 2.588 28.297 1.00 87.69 120 LEU A O 1
ATOM 970 N N . ARG A 1 121 ? -29.135 3.059 30.254 1.00 84.75 121 ARG A N 1
ATOM 971 C CA . ARG A 1 121 ? -28.166 4.026 29.712 1.00 84.75 121 ARG A CA 1
ATOM 972 C C . ARG A 1 121 ? -27.049 3.355 28.911 1.00 84.75 121 ARG A C 1
ATOM 974 O O . ARG A 1 121 ? -26.699 3.864 27.854 1.00 84.75 121 ARG A O 1
ATOM 981 N N . MET A 1 122 ? -26.547 2.205 29.370 1.00 83.44 122 MET A N 1
ATOM 982 C CA . MET A 1 122 ? -25.568 1.373 28.647 1.00 83.44 122 MET A CA 1
ATOM 983 C C . MET A 1 122 ? -26.132 0.770 27.358 1.00 83.44 122 MET A C 1
ATOM 985 O O . MET A 1 122 ? -25.388 0.435 26.439 1.00 83.44 122 MET A O 1
ATOM 989 N N . GLY A 1 123 ? -27.455 0.654 27.265 1.00 83.25 123 GLY A N 1
ATOM 990 C CA . GLY A 1 123 ? -28.121 0.109 26.099 1.00 83.25 123 GLY A CA 1
ATOM 991 C C . GLY A 1 123 ? -28.000 -1.411 26.017 1.00 83.25 123 GLY A C 1
ATOM 992 O O . GLY A 1 123 ? -27.843 -2.126 27.007 1.00 83.25 123 GLY A O 1
ATOM 993 N N . ARG A 1 124 ? -28.163 -1.949 24.805 1.00 78.12 124 ARG A N 1
ATOM 994 C CA . ARG A 1 124 ? -28.140 -3.404 24.607 1.00 78.12 124 ARG A CA 1
ATOM 995 C C . ARG A 1 124 ? -26.706 -3.915 24.757 1.00 78.12 124 ARG A C 1
ATOM 997 O O . ARG A 1 124 ? -25.818 -3.312 24.160 1.00 78.12 124 ARG A O 1
ATOM 1004 N N . PRO A 1 125 ? -26.488 -5.067 25.418 1.00 76.94 125 PRO A N 1
ATOM 1005 C CA . PRO A 1 125 ? -25.174 -5.694 25.467 1.00 76.94 125 PRO A CA 1
ATOM 1006 C C . PRO A 1 125 ? -24.570 -5.823 24.066 1.00 76.94 125 PRO A C 1
ATOM 1008 O O . PRO A 1 125 ? -25.246 -6.271 23.127 1.00 76.94 125 PRO A O 1
ATOM 1011 N N . CYS A 1 126 ? -23.308 -5.416 23.927 1.00 65.88 126 CYS A N 1
ATOM 1012 C CA . CYS A 1 126 ? -22.584 -5.468 22.664 1.00 65.88 126 CYS A CA 1
ATOM 1013 C C . CYS A 1 126 ? -22.641 -6.884 22.071 1.00 65.88 126 CYS A C 1
ATOM 1015 O O . CYS A 1 126 ? -22.261 -7.872 22.700 1.00 65.88 126 CYS A O 1
ATOM 1017 N N . ARG A 1 127 ? -23.138 -7.001 20.833 1.00 70.75 127 ARG A N 1
ATOM 1018 C CA . ARG A 1 127 ? -23.184 -8.277 20.102 1.00 70.75 127 ARG A CA 1
ATOM 1019 C C . ARG A 1 127 ? -21.830 -8.536 19.447 1.00 70.75 127 ARG A C 1
ATOM 1021 O O . ARG A 1 127 ? -21.691 -8.329 18.242 1.00 70.75 127 ARG A O 1
ATOM 1028 N N . TYR A 1 128 ? -20.860 -8.998 20.232 1.00 73.50 128 TYR A N 1
ATOM 1029 C CA . TYR A 1 128 ? -19.480 -9.223 19.783 1.00 73.50 128 TYR A CA 1
ATOM 1030 C C . TYR A 1 128 ? -19.370 -10.043 18.486 1.00 73.50 128 TYR A C 1
ATOM 1032 O O . TYR A 1 128 ? -18.579 -9.687 17.625 1.00 73.50 128 TYR A O 1
ATOM 1040 N N . GLY A 1 129 ? -20.225 -11.051 18.263 1.00 79.31 129 GLY A N 1
ATOM 1041 C CA . GLY A 1 129 ? -20.175 -11.868 17.038 1.00 79.31 129 GLY A CA 1
ATOM 1042 C C . GLY A 1 129 ? -20.291 -11.065 15.734 1.00 79.31 129 GLY A C 1
ATOM 1043 O O . GLY A 1 129 ? -19.453 -11.196 14.853 1.00 79.31 129 GLY A O 1
ATOM 1044 N N . LYS A 1 130 ? -21.256 -10.139 15.638 1.00 78.69 130 LYS A N 1
ATOM 1045 C CA . LYS A 1 130 ? -21.425 -9.308 14.428 1.00 78.69 130 LYS A CA 1
ATOM 1046 C C . LYS A 1 130 ? -20.289 -8.304 14.229 1.00 78.69 130 LYS A C 1
ATOM 1048 O O . LYS A 1 130 ? -20.092 -7.826 13.116 1.00 78.69 130 LYS A O 1
ATOM 1053 N N . LEU A 1 131 ? -19.612 -7.920 15.312 1.00 78.81 131 LEU A N 1
ATOM 1054 C CA . LEU A 1 131 ? -18.449 -7.044 15.247 1.00 78.81 131 LEU A CA 1
ATOM 1055 C C . LEU A 1 131 ? -17.249 -7.810 14.679 1.00 78.81 131 LEU A C 1
ATOM 1057 O O . LEU A 1 131 ? -16.599 -7.299 13.775 1.00 78.81 131 LEU A O 1
ATOM 1061 N N . MET A 1 132 ? -17.034 -9.052 15.124 1.00 81.62 132 MET A N 1
ATOM 1062 C CA . MET A 1 132 ? -15.984 -9.925 14.587 1.00 81.62 132 MET A CA 1
ATOM 1063 C C . MET A 1 132 ? -16.184 -10.203 13.094 1.00 81.62 132 MET A C 1
ATOM 1065 O O . MET A 1 132 ? -15.251 -10.007 12.324 1.00 81.62 132 MET A O 1
ATOM 1069 N N . ASP A 1 133 ? -17.408 -10.531 12.665 1.00 87.38 133 ASP A N 1
ATOM 1070 C CA . ASP A 1 133 ? -17.713 -10.760 11.242 1.00 87.38 133 ASP A CA 1
ATOM 1071 C C . ASP A 1 133 ? -17.395 -9.527 10.373 1.00 87.38 133 ASP A C 1
ATOM 1073 O O . ASP A 1 133 ? -16.951 -9.644 9.230 1.00 87.38 133 ASP A O 1
ATOM 1077 N N . ARG A 1 134 ? -17.630 -8.315 10.902 1.00 85.31 134 ARG A N 1
ATOM 1078 C CA . ARG A 1 134 ? -17.319 -7.057 10.204 1.00 85.31 134 ARG A CA 1
ATOM 1079 C C . ARG A 1 134 ? -15.820 -6.799 10.122 1.00 85.31 134 ARG A C 1
ATOM 1081 O O . ARG A 1 134 ? -15.366 -6.339 9.078 1.00 85.31 134 ARG A O 1
ATOM 1088 N N . ILE A 1 135 ? -15.084 -7.085 11.195 1.00 88.06 135 ILE A N 1
ATOM 1089 C CA . ILE A 1 135 ? -13.622 -6.961 11.230 1.00 88.06 135 ILE A CA 1
ATOM 1090 C C . ILE A 1 135 ? -13.007 -7.939 10.224 1.00 88.06 135 ILE A C 1
ATOM 1092 O O . ILE A 1 135 ? -12.255 -7.517 9.351 1.00 88.06 135 ILE A O 1
ATOM 1096 N N . GLU A 1 136 ? -13.419 -9.208 10.249 1.00 91.44 136 GLU A N 1
ATOM 1097 C CA . GLU A 1 136 ? -12.922 -10.224 9.315 1.00 91.44 136 GLU A CA 1
ATOM 1098 C C . GLU A 1 136 ? -13.257 -9.873 7.854 1.00 91.44 136 GLU A C 1
ATOM 1100 O O . GLU A 1 136 ? -12.424 -10.023 6.956 1.00 91.44 136 GLU A O 1
ATOM 1105 N N . ALA A 1 137 ? -14.462 -9.355 7.588 1.00 92.25 137 ALA A N 1
ATOM 1106 C CA . ALA A 1 137 ? -14.839 -8.906 6.250 1.00 92.25 137 ALA A CA 1
ATOM 1107 C C . ALA A 1 137 ? -13.988 -7.721 5.760 1.00 92.25 137 ALA A C 1
ATOM 1109 O O . ALA A 1 137 ? -13.644 -7.677 4.573 1.00 92.25 137 ALA A O 1
ATOM 1110 N N . ALA A 1 138 ? -13.647 -6.782 6.648 1.00 91.88 138 ALA A N 1
ATOM 1111 C CA . ALA A 1 138 ? -12.785 -5.647 6.334 1.00 91.88 138 ALA A CA 1
ATOM 1112 C C . ALA A 1 138 ? -11.346 -6.103 6.042 1.00 91.88 138 ALA A C 1
ATOM 1114 O O . ALA A 1 138 ? -10.831 -5.805 4.964 1.00 91.88 138 ALA A O 1
ATOM 1115 N N . GLU A 1 139 ? -10.754 -6.924 6.912 1.00 93.25 139 GLU A N 1
ATOM 1116 C CA . GLU A 1 139 ? -9.404 -7.476 6.713 1.00 93.25 139 GLU A CA 1
ATOM 1117 C C . GLU A 1 139 ? -9.307 -8.315 5.432 1.00 93.25 139 GLU A C 1
ATOM 1119 O O . GLU A 1 139 ? -8.330 -8.252 4.681 1.00 93.25 139 GLU A O 1
ATOM 1124 N N . LYS A 1 140 ? -10.344 -9.104 5.129 1.00 94.62 140 LYS A N 1
ATOM 1125 C CA . LYS A 1 140 ? -10.396 -9.900 3.897 1.00 94.62 140 LYS A CA 1
ATOM 1126 C C . LYS A 1 140 ? -10.471 -9.026 2.648 1.00 94.62 140 LYS A C 1
ATOM 1128 O O . LYS A 1 140 ? -9.962 -9.430 1.601 1.00 94.62 140 LYS A O 1
ATOM 1133 N N . LYS A 1 141 ? -11.137 -7.872 2.722 1.00 94.25 141 LYS A N 1
ATOM 1134 C CA . LYS A 1 141 ? -11.203 -6.915 1.613 1.00 94.25 141 LYS A CA 1
ATOM 1135 C C . LYS A 1 141 ? -9.843 -6.252 1.400 1.00 9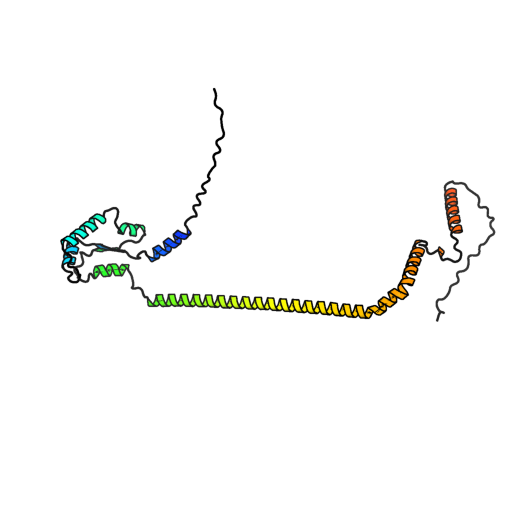4.25 141 LYS A C 1
ATOM 1137 O O . LYS A 1 141 ? -9.350 -6.280 0.277 1.00 94.25 141 LYS A O 1
ATOM 1142 N N . GLU A 1 142 ? -9.219 -5.773 2.469 1.00 93.69 142 GLU A N 1
ATOM 1143 C CA . GLU A 1 142 ? -7.892 -5.150 2.430 1.00 93.69 142 GLU A CA 1
ATOM 1144 C C . GLU A 1 142 ? -6.833 -6.104 1.862 1.00 93.69 142 GLU A C 1
ATOM 1146 O O . GLU A 1 142 ? -6.095 -5.752 0.942 1.00 93.69 142 GLU A O 1
ATOM 1151 N N . ARG A 1 143 ? -6.827 -7.367 2.307 1.00 93.94 143 ARG A N 1
ATOM 1152 C CA . ARG A 1 143 ? -5.912 -8.388 1.778 1.00 93.94 143 ARG A CA 1
ATOM 1153 C C . ARG A 1 143 ? -6.066 -8.590 0.271 1.00 93.94 143 ARG A C 1
ATOM 1155 O O . ARG A 1 143 ? -5.071 -8.682 -0.441 1.00 93.94 143 ARG A O 1
ATOM 1162 N N . LYS A 1 144 ? -7.306 -8.643 -0.223 1.00 94.81 144 LYS A N 1
ATOM 1163 C CA . LYS A 1 144 ? -7.583 -8.791 -1.661 1.00 94.81 144 LYS A CA 1
ATOM 1164 C C . LYS A 1 144 ? -7.138 -7.572 -2.460 1.00 94.81 144 LYS A C 1
ATOM 1166 O O . LYS A 1 144 ? -6.676 -7.731 -3.585 1.00 94.81 144 LYS A O 1
ATOM 1171 N N . GLU A 1 145 ? -7.301 -6.375 -1.909 1.00 94.44 145 GLU A N 1
ATOM 1172 C CA . GLU A 1 145 ? -6.848 -5.138 -2.547 1.00 94.44 145 GLU A CA 1
ATOM 1173 C C . GLU A 1 145 ? -5.321 -5.104 -2.631 1.00 94.44 145 GLU A C 1
ATOM 1175 O O . GLU A 1 145 ? -4.782 -4.856 -3.710 1.00 94.44 145 GLU A O 1
ATOM 1180 N N . LEU A 1 146 ? -4.629 -5.473 -1.552 1.00 95.00 146 LEU A N 1
ATOM 1181 C CA . LEU A 1 146 ? -3.171 -5.581 -1.527 1.00 95.00 146 LEU A CA 1
ATOM 1182 C C . LEU A 1 146 ? -2.655 -6.620 -2.537 1.00 95.00 146 LEU A C 1
ATOM 1184 O O . LEU A 1 146 ? -1.743 -6.340 -3.313 1.00 95.00 146 LEU A O 1
ATOM 1188 N N . GLU A 1 147 ? -3.256 -7.811 -2.573 1.00 94.69 147 GLU A N 1
ATOM 1189 C CA . GLU A 1 147 ? -2.915 -8.851 -3.551 1.00 94.69 147 GLU A CA 1
ATOM 1190 C C . GLU A 1 147 ? -3.168 -8.377 -4.990 1.00 94.69 147 GLU A C 1
ATOM 1192 O O . GLU A 1 147 ? -2.331 -8.586 -5.868 1.00 94.69 147 GLU A O 1
ATOM 1197 N N . ALA A 1 148 ? -4.284 -7.688 -5.242 1.00 95.62 148 ALA A N 1
ATOM 1198 C CA . ALA A 1 148 ? -4.589 -7.141 -6.560 1.00 95.62 148 ALA A CA 1
ATOM 1199 C C . ALA A 1 148 ? -3.587 -6.058 -6.988 1.00 95.62 148 ALA A C 1
ATOM 1201 O O . ALA A 1 148 ? -3.221 -6.010 -8.165 1.00 95.62 148 ALA A O 1
ATOM 1202 N N . MET A 1 149 ? -3.132 -5.213 -6.059 1.00 94.06 149 MET A N 1
ATOM 1203 C CA . MET A 1 149 ? -2.092 -4.216 -6.325 1.00 94.06 149 MET A CA 1
ATOM 1204 C C . MET A 1 149 ? -0.758 -4.882 -6.657 1.00 94.06 149 MET A C 1
ATOM 1206 O O . MET A 1 149 ? -0.195 -4.594 -7.711 1.00 94.06 149 MET A O 1
ATOM 1210 N N . ARG A 1 150 ? -0.328 -5.872 -5.868 1.00 95.12 150 ARG A N 1
ATOM 1211 C CA . ARG A 1 150 ? 0.898 -6.638 -6.151 1.00 95.12 150 ARG A CA 1
ATOM 1212 C C . ARG A 1 150 ? 0.863 -7.324 -7.514 1.00 95.12 150 ARG A C 1
ATOM 1214 O O . ARG A 1 150 ? 1.827 -7.259 -8.269 1.00 95.12 150 ARG A O 1
ATOM 1221 N N . VAL A 1 151 ? -0.263 -7.942 -7.874 1.00 96.25 151 VAL A N 1
ATOM 1222 C CA . VAL A 1 151 ? -0.418 -8.586 -9.189 1.00 96.25 151 VAL A CA 1
ATOM 1223 C C . VAL A 1 151 ? -0.357 -7.564 -10.331 1.00 96.25 151 VAL A C 1
ATOM 1225 O O . VAL A 1 151 ? 0.150 -7.887 -11.406 1.00 96.25 151 VAL A O 1
ATOM 1228 N N . LYS A 1 152 ? -0.872 -6.344 -10.140 1.00 95.81 152 LYS A N 1
ATOM 1229 C CA . LYS A 1 152 ? -0.754 -5.269 -11.140 1.00 95.81 152 LYS A CA 1
ATOM 1230 C C . LYS A 1 152 ? 0.688 -4.787 -11.279 1.00 95.81 152 LYS A C 1
ATOM 1232 O O . LYS A 1 152 ? 1.154 -4.655 -12.406 1.00 95.81 152 LYS A O 1
ATOM 1237 N N . GLU A 1 153 ? 1.388 -4.581 -10.168 1.00 95.19 153 GLU A N 1
ATOM 1238 C CA . GLU A 1 153 ? 2.798 -4.172 -10.154 1.00 95.19 153 GLU A CA 1
ATOM 1239 C C . GLU A 1 153 ? 3.691 -5.209 -10.840 1.00 95.19 153 GLU A C 1
ATOM 1241 O O . GLU A 1 153 ? 4.467 -4.864 -11.726 1.00 95.19 153 GLU A O 1
ATOM 1246 N N . GLU A 1 154 ? 3.524 -6.496 -10.520 1.00 95.06 154 GLU A N 1
ATOM 1247 C CA . GLU A 1 154 ? 4.280 -7.573 -11.168 1.00 95.06 154 GLU A CA 1
ATOM 1248 C C . GLU A 1 154 ? 4.009 -7.659 -12.676 1.00 95.06 154 GLU A C 1
ATOM 1250 O O . GLU A 1 154 ? 4.912 -7.974 -13.452 1.00 95.06 154 GLU A O 1
ATOM 1255 N N . LYS A 1 155 ? 2.771 -7.392 -13.113 1.00 95.94 155 LYS A N 1
ATOM 1256 C CA . LYS A 1 155 ? 2.434 -7.344 -14.543 1.00 95.94 155 LYS A CA 1
ATOM 1257 C C . LYS A 1 155 ? 3.086 -6.150 -15.234 1.00 95.94 155 LYS A C 1
ATOM 1259 O O . LYS A 1 155 ? 3.677 -6.346 -16.289 1.00 95.94 155 LYS A O 1
ATOM 1264 N N . ALA A 1 156 ? 3.025 -4.966 -14.627 1.00 95.88 156 ALA A N 1
ATOM 1265 C CA . ALA A 1 156 ? 3.654 -3.763 -15.164 1.00 95.88 156 ALA A CA 1
ATOM 1266 C C . ALA A 1 156 ? 5.179 -3.921 -15.266 1.00 95.88 156 ALA A C 1
ATOM 1268 O O . ALA A 1 156 ? 5.769 -3.566 -16.283 1.00 95.88 156 ALA A O 1
ATOM 1269 N N . LEU A 1 157 ? 5.812 -4.528 -14.256 1.00 96.19 157 LEU A N 1
ATOM 1270 C CA . LEU A 1 157 ? 7.249 -4.798 -14.272 1.00 96.19 157 LEU A CA 1
ATOM 1271 C C . LEU A 1 157 ? 7.631 -5.769 -15.400 1.00 96.19 157 LEU A C 1
ATOM 1273 O O . LEU A 1 157 ? 8.595 -5.527 -16.118 1.00 96.19 157 LEU A O 1
ATOM 1277 N N . LYS A 1 158 ? 6.848 -6.841 -15.590 1.00 96.00 158 LYS A N 1
ATOM 1278 C CA . LYS A 1 158 ? 7.060 -7.808 -16.681 1.00 96.00 158 LYS A CA 1
ATOM 1279 C C . LYS A 1 158 ? 6.849 -7.194 -18.062 1.00 96.00 158 LYS A C 1
ATOM 1281 O O . LYS A 1 158 ? 7.540 -7.572 -18.999 1.00 96.00 158 LYS A O 1
ATOM 1286 N N . GLU A 1 159 ? 5.883 -6.294 -18.210 1.00 96.00 159 GLU A N 1
ATOM 1287 C CA . GLU A 1 159 ? 5.635 -5.590 -19.471 1.00 96.00 159 GLU A CA 1
ATOM 1288 C C . GLU A 1 159 ? 6.777 -4.623 -19.795 1.00 96.00 159 GLU A C 1
ATOM 1290 O O . GLU A 1 159 ? 7.290 -4.638 -20.911 1.00 96.00 159 GLU A O 1
ATOM 1295 N N . LEU A 1 160 ? 7.261 -3.875 -18.799 1.00 96.75 160 LEU A N 1
ATOM 1296 C CA . LEU A 1 160 ? 8.439 -3.025 -18.952 1.00 96.75 160 LEU A CA 1
ATOM 1297 C C . LEU A 1 160 ? 9.692 -3.844 -19.296 1.00 96.75 160 LEU A C 1
ATOM 1299 O O . LEU A 1 160 ? 10.460 -3.456 -20.170 1.00 96.75 160 LEU A O 1
ATOM 1303 N N . GLU A 1 161 ? 9.894 -4.989 -18.643 1.00 96.12 161 GLU A N 1
ATOM 1304 C CA . GLU A 1 161 ? 11.023 -5.875 -18.937 1.00 96.12 161 GLU A CA 1
ATOM 1305 C C . GLU A 1 161 ? 10.974 -6.410 -20.374 1.00 96.12 161 GLU A C 1
ATOM 1307 O O . GLU A 1 161 ? 12.012 -6.457 -21.034 1.00 96.12 161 GLU A O 1
ATOM 1312 N N . LYS A 1 162 ? 9.782 -6.755 -20.879 1.00 96.25 162 LYS A N 1
ATOM 1313 C CA . LYS A 1 162 ? 9.595 -7.158 -22.279 1.00 96.25 162 LYS A CA 1
ATOM 1314 C C . LYS A 1 162 ? 9.909 -6.028 -23.249 1.00 96.25 162 LYS A C 1
ATOM 1316 O O . LYS A 1 162 ? 10.693 -6.246 -24.160 1.00 96.25 162 LYS A O 1
ATOM 1321 N N . MET A 1 163 ? 9.400 -4.823 -23.004 1.00 95.94 163 MET A N 1
ATOM 1322 C CA . MET A 1 163 ? 9.718 -3.652 -23.834 1.00 95.94 163 MET A CA 1
ATOM 1323 C C . MET A 1 163 ? 11.231 -3.383 -23.871 1.00 95.94 163 MET A C 1
ATOM 1325 O O . MET A 1 163 ? 11.805 -3.130 -24.924 1.00 95.94 163 MET A O 1
ATOM 1329 N N . MET A 1 164 ? 11.916 -3.520 -22.731 1.00 95.12 164 MET A N 1
ATOM 1330 C CA . MET A 1 164 ? 13.376 -3.384 -22.650 1.00 95.12 164 MET A CA 1
ATOM 1331 C C . MET A 1 164 ? 14.141 -4.543 -23.313 1.00 95.12 164 MET A C 1
ATOM 1333 O O . MET A 1 164 ? 15.322 -4.398 -23.637 1.00 95.12 164 MET A O 1
ATOM 1337 N N . GLN A 1 165 ? 13.534 -5.723 -23.446 1.00 94.81 165 GLN A N 1
ATOM 1338 C CA . GLN A 1 165 ? 14.091 -6.838 -24.217 1.00 94.81 165 GLN A CA 1
ATOM 1339 C C . GLN A 1 165 ? 13.927 -6.578 -25.714 1.00 94.81 165 GLN A C 1
ATOM 1341 O O . GLN A 1 165 ? 14.932 -6.599 -26.416 1.00 94.81 165 GLN A O 1
ATOM 1346 N N . GLU A 1 166 ? 12.724 -6.216 -26.156 1.00 95.88 166 GLU A N 1
ATOM 1347 C CA . GLU A 1 166 ? 12.411 -5.867 -27.547 1.00 95.88 166 GLU A CA 1
ATOM 1348 C C . GLU A 1 166 ? 13.300 -4.715 -28.041 1.00 95.88 166 GLU A C 1
ATOM 1350 O O . GLU A 1 166 ? 13.983 -4.853 -29.047 1.00 95.88 166 GLU A O 1
ATOM 1355 N N . GLU A 1 167 ? 13.453 -3.632 -27.268 1.00 95.81 167 GLU A N 1
ATOM 1356 C CA . GLU A 1 167 ? 14.370 -2.545 -27.638 1.00 95.81 167 GLU A CA 1
ATOM 1357 C C . GLU A 1 167 ? 15.836 -2.990 -27.767 1.00 95.81 167 GLU A C 1
ATOM 1359 O O . GLU A 1 167 ? 16.607 -2.395 -28.527 1.00 95.81 167 GLU A O 1
ATOM 1364 N N . ARG A 1 168 ? 16.273 -3.963 -26.959 1.00 95.62 168 ARG A N 1
ATOM 1365 C CA . ARG A 1 168 ? 17.641 -4.491 -27.049 1.00 95.62 168 ARG A CA 1
ATOM 1366 C C . ARG A 1 168 ? 17.806 -5.360 -28.284 1.00 95.62 168 ARG A C 1
ATOM 1368 O O . ARG A 1 168 ? 18.857 -5.272 -28.915 1.00 95.62 168 ARG A O 1
ATOM 1375 N N . GLU A 1 169 ? 16.799 -6.162 -28.604 1.00 94.88 169 GLU A N 1
ATOM 1376 C CA . GLU A 1 169 ? 16.752 -6.980 -29.813 1.00 94.88 169 GLU A CA 1
ATOM 1377 C C . GLU A 1 169 ? 16.757 -6.082 -31.056 1.00 94.88 169 GLU A C 1
ATOM 1379 O O . GLU A 1 169 ? 17.674 -6.207 -31.863 1.00 94.88 169 GLU A O 1
ATOM 1384 N N . ASP A 1 170 ? 15.890 -5.070 -31.130 1.00 96.06 170 ASP A N 1
ATOM 1385 C CA . ASP A 1 170 ? 15.844 -4.102 -32.237 1.00 96.06 170 ASP A CA 1
ATOM 1386 C C . ASP A 1 170 ? 17.179 -3.364 -32.427 1.00 96.06 170 ASP A C 1
ATOM 1388 O O . ASP A 1 170 ? 17.687 -3.220 -33.543 1.00 96.06 170 ASP A O 1
ATOM 1392 N N . LYS A 1 171 ? 17.796 -2.898 -31.330 1.00 96.75 171 LYS A N 1
ATOM 1393 C CA . LYS A 1 171 ? 19.116 -2.242 -31.385 1.00 96.75 171 LYS A CA 1
ATOM 1394 C C . LYS A 1 171 ? 20.197 -3.209 -31.860 1.00 96.75 171 LYS A C 1
ATOM 1396 O O . LYS A 1 171 ? 21.091 -2.792 -32.594 1.00 96.75 171 LYS A O 1
ATOM 1401 N N . MET A 1 172 ? 20.142 -4.470 -31.433 1.00 95.44 172 MET A N 1
ATOM 1402 C CA . MET A 1 172 ? 21.087 -5.501 -31.855 1.00 95.44 172 MET A CA 1
ATOM 1403 C C . MET A 1 172 ? 20.913 -5.840 -33.338 1.00 95.44 172 MET A C 1
ATOM 1405 O O . MET A 1 172 ? 21.913 -5.919 -34.051 1.00 95.44 172 MET A O 1
ATOM 1409 N N . GLU A 1 173 ? 19.678 -5.980 -33.816 1.00 96.00 173 GLU A N 1
ATOM 1410 C CA . GLU A 1 173 ? 19.368 -6.204 -35.230 1.00 96.00 173 GLU A CA 1
ATOM 1411 C C . GLU A 1 173 ? 19.838 -5.038 -36.099 1.00 96.00 173 GLU A C 1
ATOM 1413 O O . GLU A 1 173 ? 20.504 -5.257 -37.112 1.00 96.00 173 GLU A O 1
ATOM 1418 N N . TYR A 1 174 ? 19.584 -3.798 -35.674 1.00 96.44 174 TYR A N 1
ATOM 1419 C CA . TYR A 1 174 ? 20.073 -2.613 -36.375 1.00 96.44 174 TYR A CA 1
ATOM 1420 C C . TYR A 1 174 ? 21.605 -2.576 -36.447 1.00 96.44 174 TYR A C 1
ATOM 1422 O O . TYR A 1 174 ? 22.171 -2.304 -37.506 1.00 96.44 174 TYR A O 1
ATOM 1430 N N . TRP A 1 175 ? 22.290 -2.881 -35.340 1.00 96.69 175 TRP A N 1
ATOM 1431 C CA . TRP A 1 175 ? 23.752 -2.966 -35.314 1.00 96.69 175 TRP A CA 1
ATOM 1432 C C . TRP A 1 175 ? 24.292 -4.055 -36.241 1.00 96.69 175 TRP A C 1
ATOM 1434 O O . TRP A 1 175 ? 25.259 -3.812 -36.959 1.00 96.69 175 TRP A O 1
ATOM 1444 N N . LEU A 1 176 ? 23.670 -5.237 -36.248 1.00 96.50 176 LEU A N 1
ATOM 1445 C CA . LEU A 1 176 ? 24.044 -6.333 -37.144 1.00 96.50 176 LEU A CA 1
ATOM 1446 C C . LEU A 1 176 ? 23.827 -5.952 -38.610 1.00 96.50 176 LEU A C 1
ATOM 1448 O O . LEU A 1 176 ? 24.681 -6.239 -39.445 1.00 96.50 176 LEU A O 1
ATOM 1452 N N . TYR A 1 177 ? 22.723 -5.274 -38.917 1.00 96.25 177 TYR A N 1
ATOM 1453 C CA . TYR A 1 177 ? 22.437 -4.786 -40.262 1.00 96.25 177 TYR A CA 1
ATOM 1454 C C . TYR A 1 177 ? 23.465 -3.745 -40.722 1.00 96.25 177 TYR A C 1
ATOM 1456 O O . TYR A 1 177 ? 24.003 -3.860 -41.820 1.00 96.25 177 TYR A O 1
ATOM 1464 N N . ALA A 1 178 ? 23.784 -2.764 -39.871 1.00 95.88 178 ALA A N 1
ATOM 1465 C CA . ALA A 1 178 ? 24.790 -1.749 -40.172 1.00 95.88 178 ALA A CA 1
ATOM 1466 C C . ALA A 1 178 ? 26.179 -2.368 -40.395 1.00 95.88 178 ALA A C 1
ATOM 1468 O O . ALA A 1 178 ? 26.863 -2.006 -41.349 1.00 95.88 178 ALA A O 1
ATOM 1469 N N . LEU A 1 179 ? 26.563 -3.341 -39.561 1.00 96.56 179 LEU A N 1
ATOM 1470 C CA . LEU A 1 179 ? 27.816 -4.077 -39.722 1.00 96.56 179 LEU A CA 1
ATOM 1471 C C . LEU A 1 179 ? 27.845 -4.858 -41.044 1.00 96.56 179 LEU A C 1
ATOM 1473 O O . LEU A 1 179 ? 28.837 -4.809 -41.764 1.00 96.56 179 LEU A O 1
ATOM 1477 N N . MET A 1 180 ? 26.750 -5.541 -41.391 1.00 94.38 180 MET A N 1
ATOM 1478 C CA . MET A 1 180 ? 26.645 -6.284 -42.650 1.00 94.38 180 MET A CA 1
ATOM 1479 C C . MET A 1 180 ? 26.743 -5.357 -43.869 1.00 94.38 180 MET A C 1
ATOM 1481 O O . MET A 1 180 ? 27.386 -5.710 -44.856 1.00 94.38 180 MET A O 1
ATOM 1485 N N . GLN A 1 181 ? 26.148 -4.163 -43.796 1.00 95.38 181 GLN A N 1
ATOM 1486 C CA . GLN A 1 181 ? 26.243 -3.164 -44.858 1.00 95.38 181 GLN A CA 1
ATOM 1487 C C . GLN A 1 181 ? 27.676 -2.629 -45.005 1.00 95.38 181 GLN A C 1
ATOM 1489 O O . GLN A 1 181 ? 28.167 -2.499 -46.124 1.00 95.38 181 GLN A O 1
ATOM 1494 N N . GLU A 1 182 ? 28.368 -2.362 -43.895 1.00 95.44 182 GLU A N 1
ATOM 1495 C CA . GLU A 1 182 ? 29.774 -1.945 -43.920 1.00 95.44 182 GLU A CA 1
ATOM 1496 C C . GLU A 1 182 ? 30.674 -3.036 -44.525 1.00 95.44 182 GLU A C 1
ATOM 1498 O O . GLU A 1 182 ? 31.535 -2.740 -45.358 1.00 95.44 182 GLU A O 1
ATOM 1503 N N . GLU A 1 183 ? 30.446 -4.305 -44.174 1.00 95.12 183 GLU A N 1
ATOM 1504 C CA . GLU A 1 183 ? 31.156 -5.441 -44.772 1.00 95.12 183 GLU A CA 1
ATOM 1505 C C . GLU A 1 183 ? 30.878 -5.573 -46.280 1.00 95.12 183 GLU A C 1
ATOM 1507 O O . GLU A 1 183 ? 31.809 -5.810 -47.057 1.00 95.12 183 GLU A O 1
ATOM 1512 N N . GLU A 1 184 ? 29.629 -5.385 -46.719 1.00 95.00 184 GLU A N 1
ATOM 1513 C CA . GLU A 1 184 ? 29.259 -5.404 -48.139 1.00 95.00 184 GLU A CA 1
ATOM 1514 C C . GLU A 1 184 ? 29.925 -4.253 -48.912 1.00 95.00 184 GLU A C 1
ATOM 1516 O O . GLU A 1 184 ? 30.528 -4.476 -49.969 1.00 95.00 184 GLU A O 1
ATOM 1521 N N . GLU A 1 185 ? 29.884 -3.032 -48.375 1.00 94.81 185 GLU A N 1
ATOM 1522 C CA . GLU A 1 185 ? 30.538 -1.861 -48.965 1.00 94.81 185 GLU A CA 1
ATOM 1523 C C . GLU A 1 185 ? 32.061 -2.045 -49.044 1.00 94.81 185 GLU A C 1
ATOM 1525 O O . GLU A 1 185 ? 32.671 -1.743 -50.078 1.00 94.81 185 GLU A O 1
ATOM 1530 N N . ALA A 1 186 ? 32.684 -2.600 -48.000 1.00 94.75 186 ALA A N 1
ATOM 1531 C CA . ALA A 1 186 ? 34.109 -2.920 -47.988 1.00 94.75 186 ALA A CA 1
ATOM 1532 C C . ALA A 1 186 ? 34.465 -3.989 -49.036 1.00 94.75 186 ALA A C 1
ATOM 1534 O O . ALA A 1 186 ? 35.454 -3.837 -49.763 1.00 94.75 186 ALA A O 1
ATOM 1535 N N . ALA A 1 187 ? 33.646 -5.035 -49.173 1.00 95.00 187 ALA A N 1
ATOM 1536 C CA . ALA A 1 187 ? 33.831 -6.071 -50.186 1.00 95.00 187 ALA A CA 1
ATOM 1537 C C . ALA A 1 187 ? 33.703 -5.507 -51.613 1.00 95.00 187 ALA A C 1
ATOM 1539 O O . ALA A 1 187 ? 34.536 -5.811 -52.475 1.00 95.00 187 ALA A O 1
ATOM 1540 N N . LEU A 1 188 ? 32.719 -4.637 -51.864 1.00 94.12 188 LEU A N 1
ATOM 1541 C CA . LEU A 1 188 ? 32.555 -3.945 -53.147 1.00 94.12 188 LEU A CA 1
ATOM 1542 C C . LEU A 1 188 ? 33.725 -2.998 -53.441 1.00 94.12 188 LEU A C 1
ATOM 1544 O O . LEU A 1 188 ? 34.222 -2.956 -54.572 1.00 94.12 188 LEU A O 1
ATOM 1548 N N . ALA A 1 189 ? 34.208 -2.265 -52.436 1.00 93.38 189 ALA A N 1
ATOM 1549 C CA . ALA A 1 189 ? 35.359 -1.381 -52.576 1.00 93.38 189 ALA A CA 1
ATOM 1550 C C . ALA A 1 189 ? 36.642 -2.159 -52.907 1.00 93.38 189 ALA A C 1
ATOM 1552 O O . ALA A 1 189 ? 37.396 -1.725 -53.784 1.00 93.38 189 ALA A O 1
ATOM 1553 N N . ALA A 1 190 ? 36.864 -3.307 -52.260 1.00 94.00 190 ALA A N 1
ATOM 1554 C CA . ALA A 1 190 ? 37.985 -4.203 -52.544 1.00 94.00 190 ALA A CA 1
ATOM 1555 C C . ALA A 1 190 ? 37.873 -4.824 -53.949 1.00 94.00 190 ALA A C 1
ATOM 1557 O O . ALA A 1 190 ? 38.850 -4.857 -54.698 1.00 94.00 190 ALA A O 1
ATOM 1558 N N . ALA A 1 191 ? 36.674 -5.243 -54.368 1.00 93.75 191 ALA A N 1
ATOM 1559 C CA . ALA A 1 191 ? 36.441 -5.762 -55.719 1.00 93.75 191 ALA A CA 1
ATOM 1560 C C . ALA A 1 191 ? 36.657 -4.694 -56.811 1.00 93.75 191 ALA A C 1
ATOM 1562 O O . ALA A 1 191 ? 37.160 -5.000 -57.895 1.00 93.75 191 ALA A O 1
ATOM 1563 N N . GLY A 1 192 ? 36.311 -3.433 -56.529 1.00 93.12 192 GLY A N 1
ATOM 1564 C CA . GLY A 1 192 ? 36.537 -2.291 -57.420 1.00 93.12 192 GLY A CA 1
ATOM 1565 C C . GLY A 1 192 ? 37.968 -1.740 -57.403 1.00 93.12 192 GLY A C 1
ATOM 1566 O O . GLY A 1 192 ? 38.343 -0.968 -58.290 1.00 93.12 192 GLY A O 1
ATOM 1567 N N . GLU A 1 193 ? 38.789 -2.127 -56.428 1.00 94.00 193 GLU A N 1
ATOM 1568 C CA . GLU A 1 193 ? 40.169 -1.670 -56.261 1.00 94.00 193 GLU A CA 1
ATOM 1569 C C . GLU A 1 193 ? 41.082 -1.901 -57.478 1.00 94.00 193 GLU A C 1
ATOM 1571 O O . GLU A 1 193 ? 41.701 -0.927 -57.916 1.00 94.00 193 GLU A O 1
ATOM 1576 N N . PRO A 1 194 ? 41.157 -3.097 -58.100 1.00 94.75 194 PRO A N 1
ATOM 1577 C CA . PRO A 1 194 ? 42.017 -3.304 -59.268 1.00 94.75 194 PRO A CA 1
ATOM 1578 C C . PRO A 1 194 ? 41.634 -2.400 -60.445 1.00 94.75 194 PRO A C 1
ATOM 1580 O O . PRO A 1 194 ? 42.509 -1.845 -61.111 1.00 94.75 194 PRO A O 1
ATOM 1583 N N . MET A 1 195 ? 40.333 -2.198 -60.673 1.00 93.00 195 MET A N 1
ATOM 1584 C CA . MET A 1 195 ? 39.837 -1.319 -61.731 1.00 93.00 195 MET A CA 1
ATOM 1585 C C . MET A 1 195 ? 40.153 0.149 -61.424 1.00 93.00 195 MET A C 1
ATOM 1587 O O . MET A 1 195 ? 40.691 0.846 -62.283 1.00 93.00 195 MET A O 1
ATOM 1591 N N . ARG A 1 196 ? 39.892 0.622 -60.196 1.00 94.38 196 ARG A N 1
ATOM 1592 C CA . ARG A 1 196 ? 40.255 1.989 -59.778 1.00 94.38 196 ARG A CA 1
ATOM 1593 C C . ARG A 1 196 ? 41.754 2.238 -59.916 1.00 94.38 196 ARG A C 1
ATOM 1595 O O . ARG A 1 196 ? 42.134 3.255 -60.486 1.00 94.38 196 ARG A O 1
ATOM 1602 N N . ASN A 1 197 ? 42.592 1.305 -59.468 1.00 95.12 197 ASN A N 1
ATOM 1603 C CA . ASN A 1 197 ? 44.047 1.421 -59.577 1.00 95.12 197 ASN A CA 1
ATOM 1604 C C . ASN A 1 197 ? 44.497 1.487 -61.038 1.00 95.12 197 ASN A C 1
ATOM 1606 O O . ASN A 1 197 ? 45.373 2.282 -61.373 1.00 95.12 197 ASN A O 1
ATOM 1610 N N . TYR A 1 198 ? 43.866 0.719 -61.928 1.00 95.25 198 TYR A N 1
ATOM 1611 C CA . TYR A 1 198 ? 44.141 0.810 -63.359 1.00 95.25 198 TYR A CA 1
ATOM 1612 C C . TYR A 1 198 ? 43.766 2.185 -63.936 1.00 95.25 198 TYR A C 1
ATOM 1614 O O . TYR A 1 198 ? 44.589 2.817 -64.602 1.00 95.25 198 TYR A O 1
ATOM 1622 N N . LEU A 1 199 ? 42.557 2.682 -63.644 1.00 95.12 199 LEU A N 1
ATOM 1623 C CA . LEU A 1 199 ? 42.108 4.008 -64.085 1.00 95.12 199 LEU A CA 1
ATOM 1624 C C . LEU A 1 199 ? 43.041 5.117 -63.572 1.00 95.12 199 LEU A C 1
ATOM 1626 O O . LEU A 1 199 ? 43.453 5.979 -64.349 1.00 95.12 199 LEU A O 1
ATOM 1630 N N . ILE A 1 200 ? 43.414 5.062 -62.291 1.00 95.38 200 ILE A N 1
ATOM 1631 C CA . ILE A 1 200 ? 44.273 6.051 -61.629 1.00 95.38 200 ILE A CA 1
ATOM 1632 C C . ILE A 1 200 ? 45.700 6.031 -62.178 1.00 95.38 200 ILE A C 1
ATOM 1634 O O . ILE A 1 200 ? 46.268 7.096 -62.404 1.00 95.38 200 ILE A O 1
ATOM 1638 N N . ASN A 1 201 ? 46.278 4.855 -62.424 1.00 94.00 201 ASN A N 1
ATOM 1639 C CA . ASN A 1 201 ? 47.677 4.751 -62.842 1.00 94.00 201 ASN A CA 1
ATOM 1640 C C . ASN A 1 201 ? 47.877 4.932 -64.350 1.00 94.00 201 ASN A C 1
ATOM 1642 O O . ASN A 1 201 ? 48.940 5.390 -64.766 1.00 94.00 201 ASN A O 1
ATOM 1646 N N . HIS A 1 202 ? 46.891 4.564 -65.173 1.00 93.12 202 HIS A N 1
ATOM 1647 C CA . HIS A 1 202 ? 47.074 4.499 -66.627 1.00 93.12 202 HIS A CA 1
ATOM 1648 C C . HIS A 1 202 ? 46.203 5.471 -67.420 1.00 93.12 202 HIS A C 1
ATOM 1650 O O . HIS A 1 202 ? 46.627 5.905 -68.487 1.00 93.12 202 HIS A O 1
ATOM 1656 N N . ILE A 1 203 ? 45.007 5.824 -66.937 1.00 94.31 203 ILE A N 1
ATOM 1657 C CA . ILE A 1 203 ? 44.061 6.646 -67.711 1.00 94.31 203 ILE A CA 1
ATOM 1658 C C . ILE A 1 203 ? 44.061 8.094 -67.229 1.00 94.31 203 ILE A C 1
ATOM 1660 O O . ILE A 1 203 ? 44.271 9.008 -68.027 1.00 94.31 203 ILE A O 1
ATOM 1664 N N . PHE A 1 204 ? 43.868 8.327 -65.930 1.00 94.94 204 PHE A N 1
ATOM 1665 C CA . PHE A 1 204 ? 43.807 9.680 -65.376 1.00 94.94 204 PHE A CA 1
ATOM 1666 C C . PHE A 1 204 ? 45.057 10.538 -65.615 1.00 94.94 204 PHE A C 1
ATOM 1668 O O . PHE A 1 204 ? 44.866 11.723 -65.899 1.00 94.94 204 PHE A O 1
ATOM 1675 N N . PRO A 1 205 ? 46.301 10.020 -65.592 1.00 95.44 205 PRO A N 1
ATOM 1676 C CA . PRO A 1 205 ? 47.482 10.848 -65.829 1.00 95.44 205 PRO A CA 1
ATOM 1677 C C . PRO A 1 205 ? 47.509 11.481 -67.223 1.00 95.44 205 PRO A C 1
ATOM 1679 O O . PRO A 1 205 ? 48.095 12.543 -67.395 1.00 95.44 205 PRO A O 1
ATOM 1682 N N . THR A 1 206 ? 46.859 10.860 -68.210 1.00 90.00 206 THR A N 1
ATOM 1683 C CA . THR A 1 206 ? 46.765 11.383 -69.582 1.00 90.00 206 THR A CA 1
ATOM 1684 C C . THR A 1 206 ? 45.452 12.123 -69.819 1.00 90.00 206 THR A C 1
ATOM 1686 O O . THR A 1 206 ? 45.439 13.180 -70.445 1.00 90.00 206 THR A O 1
ATOM 1689 N N . LEU A 1 207 ? 44.343 11.603 -69.290 1.00 93.69 207 LEU A N 1
ATOM 1690 C CA . LEU A 1 207 ? 43.015 12.173 -69.499 1.00 93.69 207 LEU A CA 1
ATOM 1691 C C . LEU A 1 207 ? 42.833 13.511 -68.769 1.00 93.69 207 LEU A C 1
ATOM 1693 O O . LEU A 1 207 ? 42.263 14.440 -69.330 1.00 93.69 207 LEU A O 1
ATOM 1697 N N . THR A 1 208 ? 43.337 13.630 -67.539 1.00 93.00 208 THR A N 1
ATOM 1698 C CA . THR A 1 208 ? 43.189 14.841 -66.713 1.00 93.00 208 THR A CA 1
ATOM 1699 C C . THR A 1 208 ? 43.853 16.071 -67.346 1.00 93.00 208 THR A C 1
ATOM 1701 O O . THR A 1 208 ? 43.164 17.081 -67.489 1.00 93.00 208 THR A O 1
ATOM 1704 N N . PRO A 1 209 ? 45.135 16.037 -67.779 1.00 91.44 209 PRO A N 1
ATOM 1705 C CA . PRO A 1 209 ? 45.740 17.188 -68.446 1.00 91.44 209 PRO A CA 1
ATOM 1706 C C . PRO A 1 209 ? 45.092 17.485 -69.800 1.00 91.44 209 PRO A C 1
ATOM 1708 O O . PRO A 1 209 ? 44.899 18.653 -70.109 1.00 91.44 209 PRO A O 1
ATOM 1711 N N . ALA A 1 210 ? 44.682 16.469 -70.569 1.00 90.31 210 ALA A N 1
ATOM 1712 C CA . ALA A 1 210 ? 43.993 16.683 -71.843 1.00 90.31 210 ALA A CA 1
ATOM 1713 C C . ALA A 1 210 ? 42.627 17.373 -71.662 1.00 90.31 210 ALA A C 1
ATOM 1715 O O . ALA A 1 210 ? 42.276 18.269 -72.427 1.00 90.31 210 ALA A O 1
ATOM 1716 N N . LEU A 1 211 ? 41.864 16.994 -70.629 1.00 90.38 211 LEU A N 1
ATOM 1717 C CA . LEU A 1 211 ? 40.595 17.645 -70.286 1.00 90.38 211 LEU A CA 1
ATOM 1718 C C . LEU A 1 211 ? 40.802 19.077 -69.776 1.00 90.38 211 LEU A C 1
ATOM 1720 O O . LEU A 1 211 ? 40.055 19.972 -70.166 1.00 90.38 211 LEU A O 1
ATOM 1724 N N . LEU A 1 212 ? 41.827 19.307 -68.951 1.00 90.75 212 LEU A N 1
ATOM 1725 C CA . LEU A 1 212 ? 42.192 20.648 -68.481 1.00 90.75 212 LEU A CA 1
ATOM 1726 C C . LEU A 1 212 ? 42.660 21.552 -69.631 1.00 90.75 212 LEU A C 1
ATOM 1728 O O . LEU A 1 212 ? 42.294 22.725 -69.681 1.00 90.75 212 LEU A O 1
ATOM 1732 N N . GLU A 1 213 ? 43.442 21.018 -70.570 1.00 86.44 213 GLU A N 1
ATOM 1733 C CA . GLU A 1 213 ? 43.882 21.733 -71.769 1.00 86.44 213 GLU A CA 1
ATOM 1734 C C . GLU A 1 213 ? 42.696 22.063 -72.679 1.00 86.44 213 GLU A C 1
ATOM 1736 O O . GLU A 1 213 ? 42.573 23.197 -73.140 1.00 86.44 213 GLU A O 1
ATOM 1741 N N . ALA A 1 214 ? 41.766 21.124 -72.869 1.00 81.94 214 ALA A N 1
ATOM 1742 C CA . ALA A 1 214 ? 40.533 21.382 -73.602 1.00 81.94 214 ALA A CA 1
ATOM 1743 C C . ALA A 1 214 ? 39.706 22.497 -72.942 1.00 81.94 214 ALA A C 1
ATOM 1745 O O . ALA A 1 214 ? 39.294 23.434 -73.623 1.00 81.94 214 ALA A O 1
ATOM 1746 N N . GLU A 1 215 ? 39.507 22.457 -71.620 1.00 83.12 215 GLU A N 1
ATOM 1747 C CA . GLU A 1 215 ? 38.799 23.511 -70.881 1.00 83.12 215 GLU A CA 1
ATOM 1748 C C . GLU A 1 215 ? 39.495 24.876 -71.019 1.00 83.12 215 GLU A C 1
ATOM 1750 O O . GLU A 1 215 ? 38.842 25.905 -71.219 1.00 83.12 215 GLU A O 1
ATOM 1755 N N . TYR A 1 216 ? 40.826 24.897 -70.952 1.00 83.25 216 TYR A N 1
ATOM 1756 C CA . TYR A 1 216 ? 41.617 26.105 -71.158 1.00 83.25 216 TYR A CA 1
ATOM 1757 C C . TYR A 1 216 ? 41.447 26.669 -72.577 1.00 83.25 216 TYR A C 1
ATOM 1759 O O . TYR A 1 216 ? 41.227 27.872 -72.745 1.00 83.25 216 TYR A O 1
ATOM 1767 N N . LEU A 1 217 ? 41.464 25.809 -73.596 1.00 78.56 217 LEU A N 1
ATOM 1768 C CA . LEU A 1 217 ? 41.223 26.193 -74.987 1.00 78.56 217 LEU A CA 1
ATOM 1769 C C . LEU A 1 217 ? 39.788 26.695 -75.210 1.00 78.56 217 LEU A C 1
ATOM 1771 O O . LEU A 1 217 ? 39.599 27.685 -75.919 1.00 78.56 217 LEU A O 1
ATOM 1775 N N . PHE A 1 218 ? 38.789 26.096 -74.555 1.00 77.12 218 PHE A N 1
ATOM 1776 C CA . PHE A 1 218 ? 37.408 26.593 -74.575 1.00 77.12 218 PHE A CA 1
ATOM 1777 C C . PHE A 1 218 ? 37.278 27.978 -73.929 1.00 77.12 218 PHE A C 1
ATOM 1779 O O . PHE A 1 218 ? 36.556 28.829 -74.448 1.00 77.12 218 PHE A O 1
ATOM 1786 N N . LYS A 1 219 ? 38.010 28.250 -72.840 1.00 77.81 219 LYS A N 1
ATOM 1787 C CA . LYS A 1 219 ? 38.043 29.584 -72.209 1.00 77.81 219 LYS A CA 1
ATOM 1788 C C . LYS A 1 219 ? 38.727 30.634 -73.088 1.00 77.81 219 LYS A C 1
ATOM 1790 O O . LYS A 1 219 ? 38.295 31.785 -73.101 1.00 77.81 219 LYS A O 1
ATOM 1795 N N . LEU A 1 220 ? 39.775 30.257 -73.822 1.00 74.69 220 LEU A N 1
ATOM 1796 C CA . LEU A 1 220 ? 40.482 31.151 -74.747 1.00 74.69 220 LEU A CA 1
ATOM 1797 C C . LEU A 1 220 ? 39.712 31.416 -76.049 1.00 74.69 220 LEU A C 1
ATOM 1799 O O . LEU A 1 220 ? 39.909 32.461 -76.667 1.00 74.69 220 LEU A O 1
ATOM 1803 N N . ASN A 1 221 ? 38.836 30.497 -76.461 1.00 68.19 221 ASN A N 1
ATOM 1804 C CA . ASN A 1 221 ? 38.046 30.600 -77.684 1.00 68.19 221 ASN A CA 1
ATOM 1805 C C . ASN A 1 221 ? 36.559 30.284 -77.422 1.00 68.19 221 ASN A C 1
ATOM 1807 O O . ASN A 1 221 ? 36.053 29.250 -77.866 1.00 68.19 221 ASN A O 1
ATOM 1811 N N . PRO A 1 222 ? 35.825 31.188 -76.749 1.00 66.25 222 PRO A N 1
ATOM 1812 C CA . PRO A 1 222 ? 34.435 30.945 -76.359 1.00 66.25 222 PRO A CA 1
ATOM 1813 C C . PRO A 1 222 ? 33.468 30.847 -77.549 1.00 66.25 222 PRO A C 1
ATOM 1815 O O . PRO A 1 222 ? 32.347 30.376 -77.388 1.00 66.25 222 PRO A O 1
ATOM 1818 N N . THR A 1 223 ? 33.878 31.295 -78.743 1.00 66.69 223 THR A N 1
ATOM 1819 C CA . THR A 1 223 ? 33.040 31.292 -79.958 1.00 66.69 223 THR A CA 1
ATOM 1820 C C . THR A 1 223 ? 33.432 30.217 -80.974 1.00 66.69 223 THR A C 1
ATOM 1822 O O . THR A 1 223 ? 32.795 30.117 -82.017 1.00 66.69 223 THR A O 1
ATOM 1825 N N . GLY A 1 224 ? 34.471 29.417 -80.707 1.00 66.44 224 GLY A N 1
ATOM 1826 C CA . GLY A 1 224 ? 34.912 28.321 -81.580 1.00 66.44 224 GLY A CA 1
ATOM 1827 C C . GLY A 1 224 ? 35.667 28.740 -82.851 1.00 66.44 224 GLY A C 1
ATOM 1828 O O . GLY A 1 224 ? 36.336 27.902 -83.450 1.00 66.44 224 GLY A O 1
ATOM 1829 N N . LYS A 1 225 ? 35.688 30.028 -83.211 1.00 64.38 225 LYS A N 1
ATOM 1830 C CA . LYS A 1 225 ? 36.222 30.531 -84.493 1.00 64.38 225 LYS A CA 1
ATOM 1831 C C . LYS A 1 225 ? 37.708 30.261 -84.750 1.00 64.38 225 LYS A C 1
ATOM 1833 O O . LYS A 1 225 ? 38.103 30.138 -85.903 1.00 64.38 225 LYS A O 1
ATOM 1838 N N . MET A 1 226 ? 38.538 30.106 -83.707 1.00 62.28 226 MET A N 1
ATOM 1839 C CA . MET A 1 226 ? 39.965 29.763 -83.888 1.00 62.28 226 MET A CA 1
ATOM 1840 C C . MET A 1 226 ? 40.215 28.380 -84.515 1.00 62.28 226 MET A C 1
ATOM 1842 O O . MET A 1 226 ? 41.356 28.083 -84.859 1.00 62.28 226 MET A O 1
ATOM 1846 N N . LEU A 1 227 ? 39.191 27.531 -84.646 1.00 65.31 227 LEU A N 1
ATOM 1847 C CA . LEU A 1 227 ? 39.299 26.195 -85.244 1.00 65.31 227 LEU A CA 1
ATOM 1848 C C . LEU A 1 227 ? 38.917 26.175 -86.739 1.00 65.31 227 LEU A C 1
ATOM 1850 O O . LEU A 1 227 ? 38.997 25.122 -87.370 1.00 65.31 227 LEU A O 1
ATOM 1854 N N . GLU A 1 228 ? 38.508 27.310 -87.320 1.00 69.62 228 GLU A N 1
ATOM 1855 C CA . GLU A 1 228 ? 38.109 27.401 -88.730 1.00 69.62 228 GLU A CA 1
ATOM 1856 C C . GLU A 1 228 ? 39.334 27.450 -89.677 1.00 69.62 228 GLU A C 1
ATOM 1858 O O . GLU A 1 228 ? 40.262 28.238 -89.444 1.00 69.62 228 GLU A O 1
ATOM 1863 N N . PRO A 1 229 ? 39.369 26.660 -90.775 1.00 63.50 229 PRO A N 1
ATOM 1864 C CA . PRO A 1 229 ? 40.463 26.701 -91.749 1.00 63.50 229 PRO A CA 1
ATOM 1865 C C . PRO A 1 229 ? 40.546 28.073 -92.438 1.00 63.50 229 PRO A C 1
ATOM 1867 O O . PRO A 1 229 ? 39.720 28.406 -93.282 1.00 63.50 229 PRO A O 1
ATOM 1870 N N . GLY A 1 230 ? 41.549 28.878 -92.073 1.00 61.88 230 GLY A N 1
ATOM 1871 C CA . GLY A 1 230 ? 41.753 30.242 -92.588 1.00 61.88 230 GLY A CA 1
ATOM 1872 C C . GLY A 1 230 ? 41.716 31.338 -91.519 1.00 61.88 230 GLY A C 1
ATOM 1873 O O . GLY A 1 230 ? 42.035 32.491 -91.818 1.00 61.88 230 GLY A O 1
ATOM 1874 N N . TYR A 1 231 ? 41.391 30.997 -90.268 1.00 66.38 231 TYR A N 1
ATOM 1875 C CA . TYR A 1 231 ? 41.422 31.947 -89.160 1.00 66.38 231 TYR A CA 1
ATOM 1876 C C . TYR A 1 231 ? 42.858 32.409 -88.851 1.00 66.38 231 TYR A C 1
ATOM 1878 O O . TYR A 1 231 ? 43.733 31.609 -88.519 1.00 66.38 231 TYR A O 1
ATOM 1886 N N . ASN A 1 232 ? 43.107 33.721 -88.920 1.00 72.94 232 ASN A N 1
ATOM 1887 C CA . ASN A 1 232 ? 44.369 34.333 -88.503 1.00 72.94 232 ASN A CA 1
ATOM 1888 C C . ASN A 1 232 ? 44.104 35.428 -87.461 1.00 72.94 232 ASN A C 1
ATOM 1890 O O . ASN A 1 232 ? 43.517 36.470 -87.758 1.00 72.94 232 ASN A O 1
ATOM 1894 N N . LEU A 1 233 ? 44.603 35.211 -86.240 1.00 68.50 233 LEU A N 1
ATOM 1895 C CA . LEU A 1 233 ? 44.407 36.104 -85.095 1.00 68.50 233 LEU A CA 1
ATOM 1896 C C . LEU A 1 233 ? 44.923 37.532 -85.348 1.00 68.50 233 LEU A C 1
ATOM 1898 O O . LEU A 1 233 ? 44.372 38.499 -84.820 1.00 68.50 233 LEU A O 1
ATOM 1902 N N . GLN A 1 234 ? 45.984 37.691 -86.145 1.00 72.12 234 GLN A N 1
ATOM 1903 C CA . GLN A 1 234 ? 46.512 39.015 -86.484 1.00 72.12 234 GLN A CA 1
ATOM 1904 C C . GLN A 1 234 ? 45.586 39.754 -87.453 1.00 72.12 234 GLN A C 1
ATOM 1906 O O . GLN A 1 234 ? 45.377 40.957 -87.293 1.00 72.12 234 GLN A O 1
ATOM 1911 N N . ALA A 1 235 ? 44.995 39.030 -88.407 1.00 70.12 235 ALA A N 1
ATOM 1912 C CA . ALA A 1 235 ? 44.054 39.585 -89.372 1.00 70.12 235 ALA A CA 1
ATOM 1913 C C . ALA A 1 235 ? 42.749 40.019 -88.692 1.00 70.12 235 ALA A C 1
ATOM 1915 O O . ALA A 1 235 ? 42.278 41.122 -88.951 1.00 70.12 235 ALA A O 1
ATOM 1916 N N . GLU A 1 236 ? 42.208 39.225 -87.761 1.00 71.56 236 GLU A N 1
ATOM 1917 C CA . GLU A 1 236 ? 40.977 39.597 -87.048 1.00 71.56 236 GLU A CA 1
ATOM 1918 C C . GLU A 1 236 ? 41.196 40.797 -86.108 1.00 71.56 236 GLU A C 1
ATOM 1920 O O . GLU A 1 236 ? 40.370 41.709 -86.054 1.00 71.56 236 GLU A O 1
ATOM 1925 N N . LYS A 1 237 ? 42.357 40.873 -85.436 1.00 76.12 237 LYS A N 1
ATOM 1926 C CA . LYS A 1 237 ? 42.742 42.054 -84.640 1.00 76.12 237 LYS A CA 1
ATOM 1927 C C . LYS A 1 237 ? 42.913 43.305 -85.502 1.00 76.12 237 LYS A C 1
ATOM 1929 O O . LYS A 1 237 ? 42.531 44.392 -85.069 1.00 76.12 237 LYS A O 1
ATOM 1934 N N . LEU A 1 238 ? 43.492 43.175 -86.696 1.00 77.19 238 LEU A N 1
ATOM 1935 C CA . LEU A 1 238 ? 43.588 44.275 -87.659 1.00 77.19 238 LEU A CA 1
ATOM 1936 C C . LEU A 1 238 ? 42.204 44.701 -88.149 1.00 77.19 238 LEU A C 1
ATOM 1938 O O . LEU A 1 238 ? 41.908 45.889 -88.123 1.00 77.19 238 LEU A O 1
ATOM 1942 N N . LEU A 1 239 ? 41.336 43.754 -88.503 1.00 73.94 239 LEU A N 1
ATOM 1943 C CA . LEU A 1 239 ? 39.974 44.034 -88.953 1.00 73.94 239 LEU A CA 1
ATOM 1944 C C . LEU A 1 239 ? 39.133 44.698 -87.853 1.00 73.94 239 LEU A C 1
ATOM 1946 O O . LEU A 1 239 ? 38.371 45.616 -88.138 1.00 73.94 239 LEU A O 1
ATOM 1950 N N . GLY A 1 240 ? 39.311 44.293 -86.593 1.00 76.81 240 GLY A N 1
ATOM 1951 C CA . GLY A 1 240 ? 38.697 44.953 -85.441 1.00 76.81 240 GLY A CA 1
ATOM 1952 C C . GLY A 1 240 ? 39.172 46.398 -85.275 1.00 76.81 240 GLY A C 1
ATOM 1953 O O . GLY A 1 240 ? 38.354 47.293 -85.095 1.00 76.81 240 GLY A O 1
ATOM 1954 N N . LYS A 1 241 ? 40.481 46.655 -85.411 1.00 79.88 241 LYS A N 1
ATOM 1955 C CA . LYS A 1 241 ? 41.023 48.026 -85.398 1.00 79.88 241 LYS A CA 1
ATOM 1956 C C . LYS A 1 241 ? 40.519 48.858 -86.576 1.00 79.88 241 LYS A C 1
ATOM 1958 O O . LYS A 1 241 ? 40.227 50.030 -86.383 1.00 79.88 241 LYS A O 1
ATOM 1963 N N . ILE A 1 242 ? 40.401 48.257 -87.760 1.00 77.00 242 ILE A N 1
ATOM 1964 C CA . ILE A 1 242 ? 39.849 48.903 -88.956 1.00 77.00 242 ILE A CA 1
ATOM 1965 C C . ILE A 1 242 ? 38.372 49.244 -88.742 1.00 77.00 242 ILE A C 1
ATOM 1967 O O . ILE A 1 242 ? 37.986 50.359 -89.052 1.00 77.00 242 ILE A O 1
ATOM 1971 N N . LYS A 1 243 ? 37.568 48.352 -88.149 1.00 77.56 243 LYS A N 1
ATOM 1972 C CA . LYS A 1 243 ? 36.163 48.640 -87.810 1.00 77.56 243 LYS A CA 1
ATOM 1973 C C . LYS A 1 243 ? 36.019 49.759 -86.785 1.00 77.56 243 LYS A C 1
ATOM 1975 O O . LYS A 1 243 ? 35.188 50.628 -86.973 1.00 77.56 243 LYS A O 1
ATOM 1980 N N . ILE A 1 244 ? 36.856 49.780 -85.746 1.00 79.81 244 ILE A N 1
ATOM 1981 C CA . ILE A 1 244 ? 36.860 50.881 -84.768 1.00 79.81 244 ILE A CA 1
ATOM 1982 C C . ILE A 1 244 ? 37.232 52.207 -85.449 1.00 79.81 244 ILE A C 1
ATOM 1984 O O . ILE A 1 244 ? 36.650 53.239 -85.139 1.00 79.81 244 ILE A O 1
ATOM 1988 N N . LEU A 1 245 ? 38.187 52.181 -86.383 1.00 75.38 245 LEU A N 1
ATOM 1989 C CA . LEU A 1 245 ? 38.539 53.340 -87.206 1.00 75.38 245 LEU A CA 1
ATOM 1990 C C . LEU A 1 245 ? 37.399 53.759 -88.141 1.00 75.38 245 LEU A C 1
ATOM 1992 O O . LEU A 1 245 ? 37.175 54.952 -88.279 1.00 75.38 245 LEU A O 1
ATOM 1996 N N . ASP A 1 246 ? 36.687 52.810 -88.749 1.00 72.75 246 ASP A N 1
ATOM 1997 C CA . ASP A 1 246 ? 35.546 53.051 -89.642 1.00 72.75 246 ASP A CA 1
ATOM 1998 C C . ASP A 1 246 ? 34.339 53.620 -88.884 1.00 72.75 246 ASP A C 1
ATOM 2000 O O . ASP A 1 246 ? 33.696 54.552 -89.354 1.00 72.75 246 ASP A O 1
ATOM 2004 N N . ASP A 1 247 ? 34.070 53.131 -87.674 1.00 75.12 247 ASP A N 1
ATOM 2005 C CA . ASP A 1 247 ? 33.016 53.664 -86.808 1.00 75.12 247 ASP A CA 1
ATOM 2006 C C . ASP A 1 247 ? 33.397 55.050 -86.259 1.00 75.12 247 ASP A C 1
ATOM 2008 O O . ASP A 1 247 ? 32.575 55.962 -86.276 1.00 75.12 247 ASP A O 1
ATOM 2012 N N . ALA A 1 248 ? 34.667 55.271 -85.897 1.00 74.06 248 ALA A N 1
ATOM 2013 C CA . ALA A 1 248 ? 35.164 56.609 -85.567 1.00 74.06 248 ALA A CA 1
ATOM 2014 C C . ALA A 1 248 ? 35.114 57.569 -86.774 1.00 74.06 248 ALA A C 1
ATOM 2016 O O . ALA A 1 248 ? 34.863 58.760 -86.602 1.00 74.06 248 ALA A O 1
ATOM 2017 N N . LEU A 1 249 ? 35.321 57.068 -87.997 1.00 65.12 249 LEU A N 1
ATOM 2018 C CA . LEU A 1 249 ? 35.140 57.836 -89.232 1.00 65.12 249 LEU A CA 1
ATOM 2019 C C . LEU A 1 249 ? 33.667 58.095 -89.572 1.00 65.12 249 LEU A C 1
ATOM 2021 O O . LEU A 1 249 ? 33.390 59.064 -90.264 1.00 65.12 249 LEU A O 1
ATOM 2025 N N . LYS A 1 250 ? 32.725 57.259 -89.122 1.00 66.81 250 LYS A N 1
ATOM 2026 C CA . LYS A 1 250 ? 31.283 57.530 -89.250 1.00 66.81 250 LYS A CA 1
ATOM 2027 C C . LYS A 1 250 ? 30.810 58.579 -88.248 1.00 66.81 250 LYS A C 1
ATOM 2029 O O . LYS A 1 250 ? 29.943 59.378 -88.588 1.00 66.81 250 LYS A O 1
ATOM 2034 N N . ASP A 1 251 ? 31.386 58.595 -87.046 1.00 67.06 251 ASP A N 1
ATOM 2035 C CA . ASP A 1 251 ? 31.063 59.584 -86.010 1.00 67.06 251 ASP A CA 1
ATOM 2036 C C . ASP A 1 251 ? 31.618 60.985 -86.336 1.00 67.06 251 ASP A C 1
ATOM 2038 O O . ASP A 1 251 ? 31.003 61.999 -85.999 1.00 67.06 251 ASP A O 1
ATOM 2042 N N . LEU A 1 252 ? 32.759 61.070 -87.030 1.00 64.44 252 LEU A N 1
ATOM 2043 C CA . LEU A 1 252 ? 33.214 62.296 -87.687 1.00 64.44 252 LEU A CA 1
ATOM 2044 C C . LEU A 1 252 ? 32.677 62.306 -89.121 1.00 64.44 252 LEU A C 1
ATOM 2046 O O . LEU A 1 252 ? 33.372 61.809 -89.987 1.00 64.44 252 LEU A O 1
ATOM 2050 N N . ASP A 1 253 ? 31.485 62.861 -89.367 1.00 59.16 253 ASP A N 1
ATOM 2051 C CA . ASP A 1 253 ? 30.740 62.899 -90.651 1.00 59.16 253 ASP A CA 1
ATOM 2052 C C . ASP A 1 253 ? 31.547 63.445 -91.868 1.00 59.16 253 ASP A C 1
ATOM 2054 O O . ASP A 1 253 ? 31.290 64.518 -92.422 1.00 59.16 253 ASP A O 1
ATOM 2058 N N . ILE A 1 254 ? 32.581 62.712 -92.279 1.00 59.28 254 ILE A N 1
ATOM 2059 C CA . ILE A 1 254 ? 33.485 62.981 -93.390 1.00 59.28 254 ILE A CA 1
ATOM 2060 C C . ILE A 1 254 ? 33.060 62.025 -94.499 1.00 59.28 254 ILE A C 1
ATOM 2062 O O . ILE A 1 254 ? 33.352 60.831 -94.471 1.00 59.28 254 ILE A O 1
ATOM 2066 N N . LYS A 1 255 ? 32.365 62.556 -95.508 1.00 56.47 255 LYS A N 1
ATOM 2067 C CA . LYS A 1 255 ? 32.035 61.806 -96.724 1.00 56.47 255 LYS A CA 1
ATOM 2068 C C . LYS A 1 255 ? 33.308 61.523 -97.514 1.00 56.47 255 LYS A C 1
ATOM 2070 O O . LYS A 1 255 ? 33.799 62.385 -98.239 1.00 56.47 255 LYS A O 1
ATOM 2075 N N . ILE A 1 256 ? 33.836 60.315 -97.359 1.00 58.22 256 ILE A N 1
ATOM 2076 C CA . ILE A 1 256 ? 34.853 59.759 -98.248 1.00 58.22 256 ILE A CA 1
ATOM 2077 C C . ILE A 1 256 ? 34.115 58.962 -99.324 1.00 58.22 256 ILE A C 1
ATOM 2079 O O . ILE A 1 256 ? 33.421 57.993 -99.015 1.00 58.22 256 ILE A O 1
ATOM 2083 N N . ASP A 1 257 ? 34.234 59.391 -100.579 1.00 54.59 257 ASP A N 1
ATOM 2084 C CA . ASP A 1 257 ? 33.649 58.684 -101.717 1.00 54.59 257 ASP A CA 1
ATOM 2085 C C . ASP A 1 257 ? 34.275 57.280 -101.861 1.00 54.59 257 ASP A C 1
ATOM 2087 O O . ASP A 1 257 ? 35.496 57.130 -101.725 1.00 54.59 257 ASP A O 1
ATOM 2091 N N . PRO A 1 258 ? 33.479 56.232 -102.144 1.00 55.38 258 PRO A N 1
ATOM 2092 C CA . PRO A 1 258 ? 33.998 54.882 -102.318 1.00 55.38 258 PRO A CA 1
ATOM 2093 C C . PRO A 1 258 ? 34.938 54.808 -103.533 1.00 55.38 258 PRO A C 1
ATOM 2095 O O . PRO A 1 258 ? 34.541 55.047 -104.670 1.00 55.38 258 PRO A O 1
ATOM 2098 N N . LEU A 1 259 ? 36.195 54.428 -103.289 1.00 56.88 259 LEU A N 1
ATOM 2099 C CA . LEU A 1 259 ? 37.262 54.286 -104.292 1.00 56.88 259 LEU A CA 1
ATOM 2100 C C . LEU A 1 259 ? 37.186 52.976 -105.109 1.00 56.88 259 LEU A C 1
ATOM 2102 O O . LEU A 1 259 ? 38.224 52.464 -105.527 1.00 56.88 259 LEU A O 1
ATOM 2106 N N . LEU A 1 260 ? 35.995 52.411 -105.350 1.00 49.66 260 LEU A N 1
ATOM 2107 C CA . LEU A 1 260 ? 35.852 51.245 -106.235 1.00 49.66 260 LEU A CA 1
ATOM 2108 C C . LEU A 1 260 ? 34.879 51.505 -107.403 1.00 49.66 260 LEU A C 1
ATOM 2110 O O . LEU A 1 260 ? 33.724 51.853 -107.159 1.00 49.66 260 LEU A O 1
ATOM 2114 N N . PRO A 1 261 ? 35.318 51.315 -108.667 1.00 50.69 261 PRO A N 1
ATOM 2115 C CA . PRO A 1 261 ? 34.455 51.396 -109.845 1.00 50.69 261 PRO A CA 1
ATOM 2116 C C . PRO A 1 261 ? 33.503 50.182 -109.963 1.00 50.69 261 PRO A C 1
ATOM 2118 O O . PRO A 1 261 ? 33.810 49.106 -109.446 1.00 50.69 261 PRO A O 1
ATOM 2121 N N . PRO A 1 262 ? 32.352 50.333 -110.651 1.00 52.69 262 PRO A N 1
ATOM 2122 C CA . PRO A 1 262 ? 31.231 49.391 -110.629 1.00 52.69 262 PRO A CA 1
ATOM 2123 C C . PRO A 1 262 ? 31.404 48.212 -111.602 1.00 52.69 262 PRO A C 1
ATOM 2125 O O . PRO A 1 262 ? 30.541 47.980 -112.437 1.00 52.69 262 PRO A O 1
ATOM 2128 N N . GLU A 1 263 ? 32.499 47.459 -111.498 1.00 47.28 263 GLU A N 1
ATOM 2129 C CA . GLU A 1 263 ? 32.655 46.160 -112.171 1.00 47.28 263 GLU A CA 1
ATOM 2130 C C . GLU A 1 263 ? 33.493 45.220 -111.296 1.00 47.28 263 GLU A C 1
ATOM 2132 O O . GLU A 1 263 ? 34.708 45.111 -111.438 1.00 47.28 263 GLU A O 1
ATOM 2137 N N . CYS A 1 264 ? 32.841 44.559 -110.341 1.00 41.38 264 CYS A N 1
ATOM 2138 C CA . CYS A 1 264 ? 33.342 43.317 -109.760 1.00 41.38 264 CYS A CA 1
ATOM 2139 C C . CYS A 1 264 ? 32.139 42.553 -109.197 1.00 41.38 264 CYS A C 1
ATOM 2141 O O . CYS A 1 264 ? 31.779 42.691 -108.028 1.00 41.38 264 CYS A O 1
ATOM 2143 N N . GLU A 1 265 ? 31.458 41.813 -110.072 1.00 41.91 265 GLU A N 1
ATOM 2144 C CA . GLU A 1 265 ? 30.533 40.761 -109.658 1.00 41.91 265 GLU A CA 1
ATOM 2145 C C . GLU A 1 265 ? 31.347 39.720 -108.881 1.00 41.91 265 GLU A C 1
ATOM 2147 O O . GLU A 1 265 ? 32.124 38.955 -109.450 1.00 41.91 265 GLU A O 1
ATOM 2152 N N . VAL A 1 266 ? 31.221 39.734 -107.556 1.00 46.66 266 VAL A N 1
ATOM 2153 C CA . VAL A 1 266 ? 31.694 38.636 -106.718 1.00 46.66 266 VAL A CA 1
ATOM 2154 C C . VAL A 1 266 ? 30.601 37.578 -106.773 1.00 46.66 266 VAL A C 1
ATOM 2156 O O . VAL A 1 266 ? 29.531 37.760 -106.200 1.00 46.66 266 VAL A O 1
ATOM 2159 N N . GLU A 1 267 ? 30.845 36.508 -107.529 1.00 41.69 267 GLU A N 1
ATOM 2160 C CA . GLU A 1 267 ? 29.976 35.333 -107.556 1.00 41.69 267 GLU A CA 1
ATOM 2161 C C . GLU A 1 267 ? 29.825 34.764 -106.137 1.00 41.69 267 GLU A C 1
ATOM 2163 O O . GLU A 1 267 ? 30.791 34.295 -105.529 1.00 41.69 267 GLU A O 1
ATOM 2168 N N . ASP A 1 268 ? 28.599 34.778 -105.615 1.00 43.69 268 ASP A N 1
ATOM 2169 C CA . ASP A 1 268 ? 28.249 34.057 -104.395 1.00 43.69 268 ASP A CA 1
ATOM 2170 C C . ASP A 1 268 ? 28.425 32.539 -104.618 1.00 43.69 268 ASP A C 1
ATOM 2172 O O . ASP A 1 268 ? 27.888 31.984 -105.589 1.00 43.69 268 ASP A O 1
ATOM 2176 N N . PRO A 1 269 ? 29.129 31.807 -103.734 1.00 45.84 269 PRO A N 1
ATOM 2177 C CA . PRO A 1 269 ? 29.255 30.365 -103.873 1.00 45.84 269 PRO A CA 1
ATOM 2178 C C . PRO A 1 269 ? 27.900 29.687 -103.620 1.00 45.84 269 PRO A C 1
ATOM 2180 O O . PRO A 1 269 ? 27.308 29.788 -102.545 1.00 45.84 269 PRO A O 1
ATOM 2183 N N . LYS A 1 270 ? 27.416 28.964 -104.636 1.00 45.53 270 LYS A N 1
ATOM 2184 C CA . LYS A 1 270 ? 26.182 28.163 -104.598 1.00 45.53 270 LYS A CA 1
ATOM 2185 C C . LYS A 1 270 ? 26.175 27.201 -103.395 1.00 45.53 270 LYS A C 1
ATOM 2187 O O . LYS A 1 270 ? 27.166 26.503 -103.176 1.00 45.53 270 LYS A O 1
ATOM 2192 N N . PRO A 1 271 ? 25.051 27.064 -102.670 1.00 44.53 271 PRO A N 1
ATOM 2193 C CA . PRO A 1 271 ? 24.941 26.111 -101.574 1.00 44.53 271 PRO A CA 1
ATOM 2194 C C . PRO A 1 271 ? 24.888 24.676 -102.118 1.00 44.53 271 PRO A C 1
ATOM 2196 O O . PRO A 1 271 ? 23.909 24.267 -102.747 1.00 44.53 271 PRO A O 1
ATOM 2199 N N . HIS A 1 272 ? 25.933 23.887 -101.862 1.00 47.72 272 HIS A N 1
ATOM 2200 C CA . HIS A 1 272 ? 25.883 22.442 -102.069 1.00 47.72 272 HIS A CA 1
ATOM 2201 C C . HIS A 1 272 ? 24.998 21.796 -100.996 1.00 47.72 272 HIS A C 1
ATOM 2203 O O . HIS A 1 272 ? 25.343 21.729 -99.820 1.00 47.72 272 HIS A O 1
ATOM 2209 N N . THR A 1 273 ? 23.841 21.305 -101.428 1.00 42.59 273 THR A N 1
ATOM 2210 C CA . THR A 1 273 ? 22.959 20.418 -100.667 1.00 42.59 273 THR A CA 1
ATOM 2211 C C . THR A 1 273 ? 23.603 19.032 -100.601 1.00 42.59 273 THR A C 1
ATOM 2213 O O . THR A 1 273 ? 23.686 18.332 -101.609 1.00 42.59 273 THR A O 1
ATOM 2216 N N . ILE A 1 274 ? 24.089 18.634 -99.424 1.00 50.81 274 ILE A N 1
ATOM 2217 C CA . ILE A 1 274 ? 24.599 17.281 -99.168 1.00 50.81 274 ILE A CA 1
ATOM 2218 C C . ILE A 1 274 ? 23.469 16.470 -98.522 1.00 50.81 274 ILE A C 1
ATOM 2220 O O . ILE A 1 274 ? 23.006 16.794 -97.431 1.00 50.81 274 ILE A O 1
ATOM 2224 N N . ASN A 1 275 ? 23.011 15.427 -99.218 1.00 44.56 275 ASN A N 1
ATOM 2225 C CA . ASN A 1 275 ? 22.017 14.475 -98.719 1.00 44.56 275 ASN A CA 1
ATOM 2226 C C . ASN A 1 275 ? 22.615 13.588 -97.608 1.00 44.56 275 ASN A C 1
ATOM 2228 O O . ASN A 1 275 ? 23.691 13.019 -97.810 1.00 44.56 275 ASN A O 1
ATOM 2232 N N . PRO A 1 276 ? 21.920 13.382 -96.474 1.00 52.34 276 PRO A N 1
ATOM 2233 C CA . PRO A 1 276 ? 22.414 12.570 -95.373 1.00 52.34 276 PRO A CA 1
ATOM 2234 C C . PRO A 1 276 ? 21.948 11.119 -95.542 1.00 52.34 276 PRO A C 1
ATOM 2236 O O . PRO A 1 276 ? 20.995 10.701 -94.902 1.00 52.34 276 PRO A O 1
ATOM 2239 N N . MET A 1 277 ? 22.579 10.355 -96.433 1.00 49.97 277 MET A N 1
ATOM 2240 C CA . MET A 1 277 ? 22.533 8.882 -96.427 1.00 49.97 277 MET A CA 1
ATOM 2241 C C . MET A 1 277 ? 23.624 8.333 -97.346 1.00 49.97 277 MET A C 1
ATOM 2243 O O . MET A 1 277 ? 23.370 7.992 -98.496 1.00 49.97 277 MET A O 1
ATOM 2247 N N . SER A 1 278 ? 24.854 8.287 -96.835 1.00 47.66 278 SER A N 1
ATOM 2248 C CA . SER A 1 278 ? 25.891 7.346 -97.276 1.00 47.66 278 SER A CA 1
ATOM 2249 C C . SER A 1 278 ? 27.087 7.426 -96.323 1.00 47.66 278 SER A C 1
ATOM 2251 O O . SER A 1 278 ? 28.105 8.034 -96.638 1.00 47.66 278 SER A O 1
ATOM 2253 N N . ALA A 1 279 ? 26.950 6.830 -95.143 1.00 46.09 279 ALA A N 1
ATOM 2254 C CA . ALA A 1 279 ? 28.079 6.393 -94.329 1.00 46.09 279 ALA A CA 1
ATOM 2255 C C . ALA A 1 279 ? 27.622 5.143 -93.572 1.00 46.09 279 ALA A C 1
ATOM 2257 O O . ALA A 1 279 ? 26.929 5.226 -92.559 1.00 46.09 279 ALA A O 1
ATOM 2258 N N . LEU A 1 280 ? 27.920 4.005 -94.191 1.00 40.72 280 LEU A N 1
ATOM 2259 C CA . LEU A 1 280 ? 28.018 2.693 -93.567 1.00 40.72 280 LEU A CA 1
ATOM 2260 C C . LEU A 1 280 ? 29.479 2.515 -93.144 1.00 40.72 280 LEU A C 1
ATOM 2262 O O . LEU A 1 280 ? 30.345 2.973 -93.929 1.00 40.72 280 LEU A O 1
#

Organism: NCBI:txid189913

Radius of gyration: 64.26 Å; chains: 1; bounding box: 82×82×174 Å

Sequence (280 aa):
MLFDKGDEQDSDVEEENNEEQFDEDVELYSNVLKKILPDIVVSLEATDDFVCDKAMRDQNNDSRLDEEVVLKRLNEFRTNDGRDVSPLNFFDELDIHPLIVPVKDNTDYSMKASYAAVALRMGRPCRYGKLMDRIEAAEKKERKELEAMRVKEEKALKELEKMMQEEREDKMEYWLYALMQEEEEAALAAAGEPMRNYLINHIFPTLTPALLEAEYLFKLNPTGKMLEPGYNLQAEKLLGKIKILDDALKDLDIKIDPLLPPECEVEDPKPHTINPMSAL

Secondary structure (DSSP, 8-state):
---------------------THHHHHHHHHHHHHHS-S--EEEE--HHHHHHHHHH-TTSSS---HHHHHHHHHHHHHHS-TT--HHHHHHHTT---EEEE-TT--STT-HHHHHHHHHHH-SPP-HHHHHHHHHHHHHHHHHHHHHHHHHHHHHHHHHHHHHHHHHHHHHHHHHHHHHHHHHHHHHHHHHHHHHHHIIIIIHHHHHHHHHHHHHHHHH-TTSGGGSTT--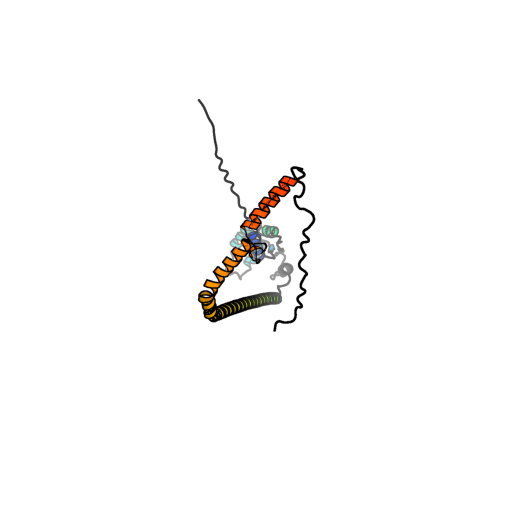HHHHHHHHHHHHHHHHHHHTT--PPP---S----PPPP-----S----